Protein AF-A0AA88YN29-F1 (afdb_monomer_lite)

pLDDT: mean 73.91, std 17.92, range [29.88, 94.25]

Sequence (184 aa):
MYVFTDNNKFGQKLMEKFGWTKGKGLGANEDGKVDHVKVSVKTDQRGVGCSVSHADNWIAHQDDFNSILENLNQSNTDSQLGSTPGEVISLETKSKNSKGRMHYKKFAKGKDLSSRTTEDLNCIFGVRKTKSGDNTPQCISEENSDCESQRENEDSGGLKTIRSSDSVQEYFAKKMAALKKITD

Organism: Pinctada imbricata (NCBI:txid66713)

Secondary structure (DSSP, 8-state):
------TT-HHHHHHHHTT--TTPPSSTTS-S-SSPPPPPPP-S-SPTT--GGGTTHHHHHHHHHHHHHHHHHHHHHTT-----TT----HHHHHHH-TTS---HHHHHHT--TTS-HHHHHHHHT--S----SS---------------------SS-------S-HHHHHHHHHHHHHHHH-

Structure (mmCIF, N/CA/C/O backbone):
data_AF-A0AA88YN29-F1
#
_entry.id   AF-A0AA88YN29-F1
#
loop_
_atom_site.group_PDB
_atom_site.id
_atom_site.type_symbol
_atom_site.label_atom_id
_atom_site.label_alt_id
_atom_site.label_comp_id
_atom_site.label_asym_id
_atom_site.label_entity_id
_atom_site.label_seq_id
_atom_site.pdbx_PDB_ins_code
_ato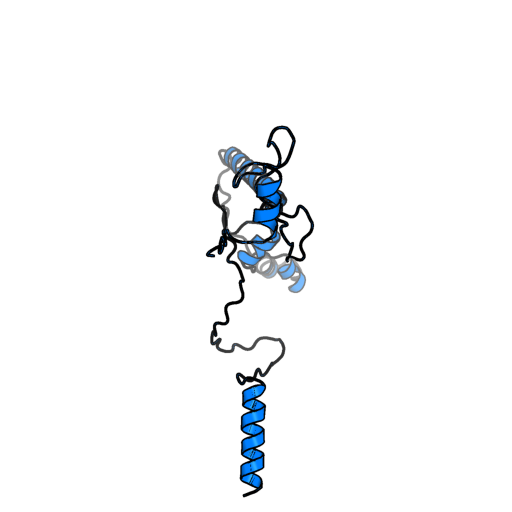m_site.Cartn_x
_atom_site.Cartn_y
_atom_site.Cartn_z
_atom_site.occupancy
_atom_site.B_iso_or_equiv
_atom_site.auth_seq_id
_atom_site.auth_comp_id
_atom_site.auth_asym_id
_atom_site.auth_atom_id
_atom_site.pdbx_PDB_model_num
ATOM 1 N N . MET A 1 1 ? -8.284 -13.524 22.613 1.00 42.22 1 MET A N 1
ATOM 2 C CA . MET A 1 1 ? -7.883 -12.826 23.854 1.00 42.22 1 MET A CA 1
ATOM 3 C C . MET A 1 1 ? -9.121 -12.705 24.733 1.00 42.22 1 MET A C 1
ATOM 5 O O . MET A 1 1 ? -10.041 -11.993 24.356 1.00 42.22 1 MET A O 1
ATOM 9 N N . TYR A 1 2 ? -9.210 -13.471 25.822 1.00 48.81 2 TYR A N 1
ATOM 10 C CA . TYR A 1 2 ? -10.336 -13.376 26.758 1.00 48.81 2 TYR A CA 1
ATOM 11 C C . TYR A 1 2 ? -10.173 -12.102 27.592 1.00 48.81 2 TYR A C 1
ATOM 13 O O . TYR A 1 2 ? -9.234 -11.989 28.376 1.00 48.81 2 TYR A O 1
ATOM 21 N N . VAL A 1 3 ? -11.059 -11.125 27.401 1.00 63.16 3 VAL A N 1
ATOM 22 C CA . VAL A 1 3 ? -11.106 -9.934 28.255 1.00 63.16 3 VAL A CA 1
ATOM 23 C C . VAL A 1 3 ? -11.826 -10.341 29.537 1.00 63.16 3 VAL A C 1
ATOM 25 O O . VAL A 1 3 ? -13.030 -10.577 29.526 1.00 63.16 3 VAL A O 1
ATOM 28 N N . PHE A 1 4 ? -11.088 -10.486 30.636 1.00 56.75 4 PHE A N 1
ATOM 29 C CA . PHE A 1 4 ? -11.659 -10.835 31.935 1.00 56.75 4 PHE A CA 1
ATOM 30 C C . PHE A 1 4 ? -12.515 -9.666 32.452 1.00 56.75 4 PHE A C 1
ATOM 32 O O . PHE A 1 4 ? -12.004 -8.669 32.974 1.00 56.75 4 PHE A O 1
ATOM 39 N N . THR A 1 5 ? -13.833 -9.759 32.264 1.00 69.44 5 THR A N 1
ATOM 40 C CA . THR A 1 5 ? -14.795 -8.765 32.749 1.00 69.44 5 THR A CA 1
ATOM 41 C C . THR A 1 5 ? -15.173 -9.073 34.194 1.00 69.44 5 THR A C 1
ATOM 43 O O . THR A 1 5 ? -16.226 -9.646 34.468 1.00 69.44 5 THR A O 1
ATOM 46 N N . ASP A 1 6 ? -14.302 -8.709 35.129 1.00 72.81 6 ASP A N 1
ATOM 47 C CA . ASP A 1 6 ? -14.674 -8.675 36.543 1.00 72.81 6 ASP A CA 1
ATOM 48 C C . ASP A 1 6 ? -15.664 -7.520 36.779 1.00 72.81 6 ASP A C 1
ATOM 50 O O . ASP A 1 6 ? -15.320 -6.353 36.579 1.00 72.81 6 ASP A O 1
ATOM 54 N N . ASN A 1 7 ? -16.899 -7.876 37.153 1.00 72.94 7 ASN A N 1
ATOM 55 C CA . ASN A 1 7 ? -18.016 -6.955 37.393 1.00 72.94 7 ASN A CA 1
ATOM 56 C C . ASN A 1 7 ? -17.998 -6.344 38.809 1.00 72.94 7 ASN A C 1
ATOM 58 O O . ASN A 1 7 ? -18.908 -5.607 39.173 1.00 72.94 7 ASN A O 1
ATOM 62 N N . ASN A 1 8 ? -17.004 -6.679 39.637 1.00 82.25 8 ASN A N 1
ATOM 63 C CA . ASN A 1 8 ? -16.947 -6.301 41.048 1.00 82.25 8 ASN A CA 1
ATOM 64 C C . ASN A 1 8 ? -15.825 -5.289 41.351 1.00 82.25 8 ASN A C 1
ATOM 66 O O . ASN A 1 8 ? -15.357 -5.174 42.487 1.00 82.25 8 ASN A O 1
ATOM 70 N N . LYS A 1 9 ? -15.375 -4.535 40.343 1.00 87.38 9 LYS A N 1
ATOM 71 C CA . LYS A 1 9 ? -14.295 -3.550 40.496 1.00 87.38 9 LYS A CA 1
ATOM 72 C C . LYS A 1 9 ? -14.785 -2.305 41.237 1.00 87.38 9 LYS A C 1
ATOM 74 O O . LYS A 1 9 ? -15.901 -1.834 41.029 1.00 87.38 9 LYS A O 1
ATOM 79 N N . PHE A 1 10 ? -13.916 -1.719 42.062 1.00 91.38 10 PHE A N 1
ATO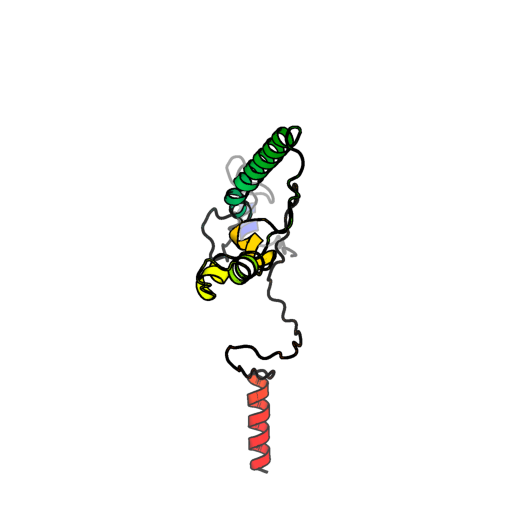M 80 C CA . PHE A 1 10 ? -14.223 -0.514 42.844 1.00 91.38 10 PHE A CA 1
ATOM 81 C C . PHE A 1 10 ? -14.750 0.645 41.981 1.00 91.38 10 PHE A C 1
ATOM 83 O O . PHE A 1 10 ? -15.772 1.241 42.313 1.00 91.38 10 PHE A O 1
ATOM 90 N N . GLY A 1 11 ? -14.092 0.922 40.848 1.00 90.94 11 GLY A N 1
ATOM 91 C CA . GLY A 1 11 ? -14.500 1.996 39.937 1.00 90.94 11 GLY A CA 1
ATOM 92 C C . GLY A 1 11 ? -15.896 1.782 39.350 1.00 90.94 11 GLY A C 1
ATOM 93 O O . GLY A 1 11 ? -16.682 2.721 39.299 1.00 90.94 11 GLY A O 1
ATOM 94 N N . GLN A 1 12 ? -16.241 0.538 39.007 1.00 89.69 12 GLN A N 1
ATOM 95 C CA . GLN A 1 12 ? -17.571 0.199 38.506 1.00 89.69 12 GLN A CA 1
ATOM 96 C C . GLN A 1 12 ? -18.648 0.472 39.565 1.00 89.69 12 GLN A C 1
ATOM 98 O O . GLN A 1 12 ? -19.612 1.176 39.279 1.00 89.69 12 GLN A O 1
ATOM 103 N N . LYS A 1 13 ? -18.445 0.014 40.810 1.00 92.06 13 LYS A N 1
ATOM 104 C CA . LYS A 1 13 ? -19.378 0.287 41.920 1.00 92.06 13 LYS A CA 1
ATOM 105 C C . LYS A 1 13 ? -19.555 1.775 42.193 1.00 92.06 13 LYS A C 1
ATOM 107 O O . LYS A 1 13 ? -20.643 2.210 42.558 1.00 92.06 13 LYS A O 1
ATOM 112 N N . LEU A 1 14 ? -18.477 2.550 42.086 1.00 93.06 14 LEU A N 1
ATOM 113 C CA . LEU A 1 14 ? -18.532 3.992 42.290 1.00 93.06 14 LEU A CA 1
ATOM 114 C C . LEU A 1 14 ? -19.381 4.662 41.206 1.00 93.06 14 LEU A C 1
ATOM 116 O O . LEU A 1 14 ? -20.243 5.466 41.534 1.00 93.06 14 LEU A O 1
ATOM 120 N N . MET A 1 15 ? -19.181 4.297 39.939 1.00 92.06 15 MET A N 1
ATOM 121 C CA . MET A 1 15 ? -19.971 4.829 38.826 1.00 92.06 15 MET A CA 1
ATOM 122 C C . MET A 1 15 ? -21.451 4.439 38.944 1.00 92.06 15 MET A C 1
ATOM 124 O O . MET A 1 15 ? -22.320 5.299 38.809 1.00 92.06 15 MET A O 1
ATOM 128 N N . GLU A 1 16 ? -21.739 3.180 39.287 1.00 92.31 16 GLU A N 1
ATOM 129 C CA . GLU A 1 16 ? -23.106 2.690 39.518 1.00 92.31 16 GLU A CA 1
ATOM 130 C C . GLU A 1 16 ? -23.820 3.449 40.646 1.00 92.31 16 GLU A C 1
ATOM 132 O O . GLU A 1 16 ? -24.989 3.807 40.508 1.00 92.31 16 GLU A O 1
ATOM 137 N N . LYS A 1 17 ? -23.111 3.795 41.731 1.00 94.25 17 LYS A N 1
ATOM 138 C CA . LYS A 1 17 ? -23.664 4.625 42.817 1.00 94.25 17 LYS A CA 1
ATOM 139 C C . LYS A 1 17 ? -24.106 6.018 42.368 1.00 94.25 17 LYS A C 1
ATOM 141 O O . LYS A 1 17 ? -24.996 6.586 42.993 1.00 94.25 17 LYS A O 1
ATOM 146 N N . PHE A 1 18 ? -23.496 6.564 41.321 1.00 91.81 18 PHE A N 1
ATOM 147 C CA . PHE A 1 18 ? -23.846 7.869 40.760 1.00 91.81 18 PHE A CA 1
ATOM 148 C C . PHE A 1 18 ? -24.798 7.770 39.557 1.00 91.81 18 PHE A C 1
ATOM 150 O O . PHE A 1 18 ? -24.985 8.750 38.843 1.00 91.81 18 PHE A O 1
ATOM 157 N N . GLY A 1 19 ? -25.426 6.608 39.346 1.00 91.44 19 GLY A N 1
ATOM 158 C CA . GLY A 1 19 ? -26.468 6.419 38.334 1.00 91.44 19 GLY A CA 1
ATOM 159 C C . GLY A 1 19 ? -25.961 5.975 36.963 1.00 91.44 19 GLY A C 1
ATOM 160 O O . GLY A 1 19 ? -26.761 5.842 36.042 1.00 91.44 19 GLY A O 1
ATOM 161 N N . TRP A 1 20 ? -24.662 5.707 36.805 1.00 92.88 20 TRP A N 1
ATOM 162 C CA . TRP A 1 20 ? -24.151 5.119 35.568 1.00 92.88 20 TRP A CA 1
ATOM 163 C C . TRP A 1 20 ? -24.509 3.631 35.487 1.00 92.88 20 TRP A C 1
ATOM 165 O O . TRP A 1 20 ? -24.378 2.896 36.463 1.00 92.88 20 TRP A O 1
ATOM 175 N N . THR A 1 21 ? -24.923 3.158 34.314 1.00 89.81 21 THR A N 1
ATOM 176 C CA . THR A 1 21 ? -25.282 1.751 34.099 1.00 89.81 21 THR A CA 1
ATOM 177 C C . THR A 1 21 ? -24.359 1.098 33.077 1.00 89.81 21 THR A C 1
ATOM 179 O O . THR A 1 21 ? -23.924 1.716 32.101 1.00 89.81 21 THR A O 1
ATOM 182 N N . LYS A 1 22 ? -24.036 -0.181 33.300 1.00 87.62 22 LYS A N 1
ATOM 183 C CA . LYS A 1 22 ? -23.131 -0.934 32.427 1.00 87.62 22 LYS A CA 1
ATOM 184 C C . LYS A 1 22 ? -23.668 -0.953 30.992 1.00 87.62 22 LYS A C 1
ATOM 186 O O . LYS A 1 22 ? -24.753 -1.465 30.737 1.00 87.62 22 LYS A O 1
ATOM 191 N N . GLY A 1 23 ? -22.863 -0.450 30.058 1.00 87.62 23 GLY A N 1
ATOM 192 C CA . GLY A 1 23 ? -23.192 -0.397 28.630 1.00 87.62 23 GLY A CA 1
ATOM 193 C C . GLY A 1 23 ? -23.751 0.946 28.154 1.00 87.62 23 GLY A C 1
ATOM 194 O O . GLY A 1 23 ? -23.909 1.119 26.949 1.00 87.62 23 GLY A O 1
ATOM 195 N N . LYS A 1 24 ? -24.005 1.902 29.057 1.00 91.12 24 LYS A N 1
ATOM 196 C CA . LYS A 1 24 ? -24.372 3.275 28.694 1.00 91.12 24 LYS A CA 1
ATOM 197 C C . LYS A 1 24 ? -23.155 4.189 28.615 1.00 91.12 24 LYS A C 1
ATOM 199 O O . LYS A 1 24 ? -22.185 4.032 29.362 1.00 91.12 24 LYS A O 1
ATOM 204 N N . GLY A 1 25 ? -23.220 5.146 27.694 1.00 91.69 25 GLY A N 1
ATOM 205 C CA . GLY A 1 25 ? -22.252 6.227 27.599 1.00 91.69 25 GLY A CA 1
ATOM 206 C C . GLY A 1 25 ? -22.315 7.140 28.820 1.00 91.69 25 GLY A C 1
ATOM 207 O O . GLY A 1 25 ? -23.322 7.203 29.522 1.00 91.69 25 GLY A O 1
ATOM 208 N N . LEU A 1 26 ? -21.227 7.854 29.094 1.00 90.94 26 LEU A N 1
ATOM 209 C CA . LEU A 1 26 ? -21.226 8.933 30.085 1.00 90.94 26 LEU A CA 1
ATOM 210 C C . LEU A 1 26 ? -21.826 10.210 29.484 1.00 90.94 26 LEU A C 1
ATOM 212 O O . LEU A 1 26 ? -21.703 10.433 28.286 1.00 90.94 26 LEU A O 1
ATOM 216 N N . GLY A 1 27 ? -22.415 11.069 30.314 1.00 91.00 27 GLY A N 1
ATOM 217 C CA . GLY A 1 27 ? -23.008 12.342 29.886 1.00 91.00 27 GLY A CA 1
ATOM 218 C C . GLY A 1 27 ? -24.473 12.465 30.295 1.00 91.00 27 GLY A C 1
ATOM 219 O O . GLY A 1 27 ? -25.094 11.485 30.696 1.00 91.00 27 GLY A O 1
ATOM 220 N N . ALA A 1 28 ? -25.029 13.676 30.203 1.00 91.38 28 ALA A N 1
ATOM 221 C CA . ALA A 1 28 ? -26.421 13.943 30.582 1.00 91.38 28 ALA A CA 1
ATOM 222 C C . ALA A 1 28 ? -27.432 13.166 29.719 1.00 91.38 28 ALA A C 1
ATOM 224 O O . ALA A 1 28 ? -28.493 12.794 30.208 1.00 91.38 28 ALA A O 1
ATOM 225 N N . ASN A 1 29 ? -27.071 12.897 28.459 1.00 92.81 29 ASN A N 1
ATOM 226 C CA . ASN A 1 29 ? -27.885 12.155 27.498 1.00 92.81 29 ASN A CA 1
ATOM 227 C C . ASN A 1 29 ? -27.354 10.730 27.245 1.00 92.81 29 ASN A C 1
ATOM 229 O O . ASN A 1 29 ? -27.760 10.101 26.272 1.00 92.81 29 ASN A O 1
ATOM 233 N N . GLU A 1 30 ? -26.433 10.232 28.081 1.00 91.19 30 GLU A N 1
ATOM 234 C CA . GLU A 1 30 ? -25.776 8.922 27.910 1.00 91.19 30 GLU A CA 1
ATOM 235 C C . GLU A 1 30 ? -25.062 8.736 26.549 1.00 91.19 30 GLU A C 1
ATOM 237 O O . GLU A 1 30 ? -24.904 7.617 26.059 1.00 91.19 30 GLU A O 1
ATOM 242 N N . ASP A 1 31 ? -24.624 9.833 25.930 1.00 92.62 31 ASP A N 1
ATOM 243 C CA . ASP A 1 31 ? -24.110 9.921 24.557 1.00 92.62 31 ASP A CA 1
ATOM 244 C C . ASP A 1 31 ? -22.583 9.771 24.438 1.00 92.62 31 ASP A C 1
ATOM 246 O O . ASP A 1 31 ? -22.020 9.758 23.340 1.00 92.62 31 ASP A O 1
ATOM 250 N N . GLY A 1 32 ? -21.885 9.621 25.562 1.00 92.94 32 GLY A N 1
ATOM 251 C CA . GLY A 1 32 ? -20.455 9.344 25.589 1.00 92.94 32 GLY A CA 1
ATOM 252 C C . GLY A 1 32 ? -20.092 7.994 24.965 1.00 92.94 32 GLY A C 1
ATOM 253 O O . GLY A 1 32 ? -20.864 7.036 24.961 1.00 92.94 32 GLY A O 1
ATOM 254 N N . LYS A 1 33 ? -18.857 7.879 24.466 1.00 91.88 33 LYS A N 1
ATOM 255 C CA . LYS A 1 33 ? -18.347 6.607 23.938 1.00 91.88 33 LYS A CA 1
ATOM 256 C C . LYS A 1 33 ? -18.289 5.545 25.040 1.00 91.88 33 LYS A C 1
ATOM 258 O O . LYS A 1 33 ? -17.729 5.786 26.106 1.00 91.88 33 LYS A O 1
ATOM 263 N N . VAL A 1 34 ? -18.843 4.370 24.746 1.00 91.19 34 VAL A N 1
ATOM 264 C CA . VAL A 1 34 ? -18.842 3.199 25.642 1.00 91.19 34 VAL A CA 1
ATOM 265 C C . VAL A 1 34 ? -17.467 2.524 25.669 1.00 91.19 34 VAL A C 1
ATOM 267 O O . VAL A 1 34 ? -17.028 2.035 26.709 1.00 91.19 34 VAL A O 1
ATOM 270 N N . ASP A 1 35 ? -16.766 2.547 24.536 1.00 89.62 35 ASP A N 1
ATOM 271 C CA . ASP A 1 35 ? -15.432 1.974 24.389 1.00 89.62 35 ASP A CA 1
ATOM 272 C C . ASP A 1 35 ? -14.326 3.022 24.557 1.00 89.62 35 ASP A C 1
ATOM 274 O O . ASP A 1 35 ? -14.466 4.195 24.198 1.00 89.62 35 ASP A O 1
ATOM 278 N N . HIS A 1 36 ? -13.177 2.572 25.058 1.00 87.69 36 HIS A N 1
ATOM 279 C CA . HIS A 1 36 ? -11.971 3.386 25.165 1.00 87.69 36 HIS A CA 1
ATOM 280 C C . HIS A 1 36 ? -11.366 3.685 23.786 1.00 87.69 36 HIS A C 1
ATOM 282 O O . HIS A 1 36 ? -11.448 2.885 22.850 1.00 87.69 36 HIS A O 1
ATOM 288 N N . VAL A 1 37 ? -10.687 4.828 23.673 1.00 91.62 37 VAL A N 1
ATOM 289 C CA . VAL A 1 37 ? -9.920 5.172 22.471 1.00 91.62 37 VAL A CA 1
ATOM 290 C C . VAL A 1 37 ? -8.728 4.224 22.348 1.00 91.62 37 VAL A C 1
ATOM 292 O O . VAL A 1 37 ? -7.927 4.099 23.273 1.00 91.62 37 VAL A O 1
ATOM 295 N N . LYS A 1 38 ? -8.602 3.563 21.194 1.00 91.56 38 LYS A N 1
ATOM 296 C CA . LYS A 1 38 ? -7.449 2.720 20.861 1.00 91.56 38 LYS A CA 1
ATOM 297 C C . LYS A 1 38 ? -6.448 3.529 20.049 1.00 91.56 38 LYS A C 1
ATOM 299 O O . LYS A 1 38 ? -6.819 4.159 19.062 1.00 91.56 38 LYS A O 1
ATOM 304 N N . VAL A 1 39 ? -5.185 3.487 20.457 1.00 90.69 39 VAL A N 1
ATOM 305 C CA . VAL A 1 39 ? -4.079 4.104 19.720 1.00 90.69 39 VAL A CA 1
ATOM 306 C C . VAL A 1 39 ? -3.359 3.012 18.941 1.00 90.69 39 VAL A C 1
ATOM 308 O O . VAL A 1 39 ? -2.976 1.992 19.511 1.00 90.69 39 VAL A O 1
ATOM 311 N N . SER A 1 40 ? -3.179 3.225 17.639 1.00 85.81 40 SER A N 1
ATOM 312 C CA . SER A 1 40 ? -2.320 2.374 16.819 1.00 85.81 40 SER A CA 1
ATOM 313 C C . SER A 1 40 ? -0.885 2.867 16.944 1.00 85.81 40 SER A C 1
ATOM 315 O O . SER A 1 40 ? -0.594 4.011 16.596 1.00 85.81 40 SER A O 1
ATOM 317 N N . VAL A 1 41 ? 0.012 2.016 17.435 1.00 88.00 41 VAL A N 1
ATOM 318 C CA . VAL A 1 41 ? 1.442 2.335 17.488 1.00 88.00 41 VAL A CA 1
ATOM 319 C C . VAL A 1 41 ? 2.055 2.051 16.125 1.00 88.00 41 VAL A C 1
ATOM 321 O O . VAL A 1 41 ? 1.815 1.004 15.529 1.00 88.00 41 VAL A O 1
ATOM 324 N N . LYS A 1 42 ? 2.840 3.006 15.631 1.00 88.25 42 LYS A N 1
ATOM 325 C CA . LYS A 1 42 ? 3.616 2.851 14.410 1.00 88.25 42 LYS A CA 1
ATOM 326 C C . LYS A 1 42 ? 4.941 2.166 14.739 1.00 88.25 42 LYS A C 1
ATOM 328 O O . LYS A 1 42 ? 5.732 2.716 15.499 1.00 88.25 42 LYS A O 1
ATOM 333 N N . THR A 1 43 ? 5.169 0.980 14.185 1.00 88.81 43 THR A N 1
ATOM 334 C CA . THR A 1 43 ? 6.399 0.195 14.415 1.00 88.81 43 THR A CA 1
ATOM 335 C C . THR A 1 43 ? 7.348 0.232 13.214 1.00 88.81 43 THR A C 1
ATOM 337 O O . THR A 1 43 ? 8.492 -0.197 13.311 1.00 88.81 43 THR A O 1
ATOM 340 N N . ASP A 1 44 ? 6.906 0.762 12.076 1.00 87.44 44 ASP A N 1
ATOM 341 C CA . ASP A 1 44 ? 7.695 0.848 10.854 1.00 87.44 44 ASP A CA 1
ATOM 342 C C . ASP A 1 44 ? 8.446 2.184 10.725 1.00 87.44 44 ASP A C 1
ATOM 344 O O . ASP A 1 44 ? 8.062 3.218 11.271 1.00 87.44 44 ASP A O 1
ATOM 348 N N . GLN A 1 45 ? 9.526 2.172 9.941 1.00 87.69 45 GLN A N 1
ATOM 349 C CA . GLN A 1 45 ? 10.345 3.358 9.652 1.00 87.69 45 GLN A CA 1
ATOM 350 C C . GLN A 1 45 ? 9.795 4.218 8.500 1.00 87.69 45 GLN A C 1
ATOM 352 O O . GLN A 1 45 ? 10.442 5.173 8.073 1.00 87.69 45 GLN A O 1
ATOM 357 N N . ARG A 1 46 ? 8.627 3.881 7.939 1.00 82.75 46 ARG A N 1
ATOM 358 C CA . ARG A 1 46 ? 8.093 4.582 6.761 1.00 82.75 46 ARG A CA 1
ATOM 359 C C . ARG A 1 46 ? 7.599 5.981 7.133 1.00 82.75 46 ARG A C 1
ATOM 361 O O . ARG A 1 46 ? 7.387 6.299 8.301 1.00 82.75 46 ARG A O 1
ATOM 368 N N . GLY A 1 47 ? 7.362 6.831 6.137 1.00 82.81 47 GLY A N 1
ATOM 369 C CA . GLY A 1 47 ? 6.694 8.123 6.334 1.00 82.81 47 GLY A CA 1
ATOM 370 C C . GLY A 1 47 ? 5.228 7.963 6.758 1.00 82.81 47 GLY A C 1
ATOM 371 O O . GLY A 1 47 ? 4.624 6.905 6.573 1.00 82.81 47 GLY A O 1
ATOM 372 N N . VAL A 1 48 ? 4.638 8.988 7.374 1.00 82.50 48 VAL A N 1
ATOM 373 C CA . VAL A 1 48 ? 3.175 9.044 7.562 1.00 82.50 48 VAL A CA 1
ATOM 374 C C . VAL A 1 48 ? 2.533 9.236 6.183 1.00 82.50 48 VAL A C 1
ATOM 376 O O . VAL A 1 48 ? 3.005 10.058 5.407 1.00 82.50 48 VAL A O 1
ATOM 379 N N . GLY A 1 49 ? 1.505 8.450 5.855 1.00 76.75 49 GLY A N 1
ATOM 380 C CA . GLY A 1 49 ? 0.842 8.494 4.542 1.00 76.75 49 GLY A CA 1
ATOM 381 C C . GLY A 1 49 ? 1.491 7.639 3.445 1.00 76.75 49 GLY A C 1
ATOM 382 O O . GLY A 1 49 ? 0.934 7.536 2.358 1.00 76.75 49 GLY A O 1
ATOM 383 N N . CYS A 1 50 ? 2.621 6.975 3.715 1.00 73.19 50 CYS A N 1
ATOM 384 C CA . CYS A 1 50 ? 3.223 6.027 2.777 1.00 73.19 50 CYS A CA 1
ATOM 385 C C . CYS A 1 50 ? 2.490 4.676 2.852 1.00 73.19 50 CYS A C 1
ATOM 387 O O . CYS A 1 50 ? 2.795 3.840 3.704 1.00 73.19 50 CYS A O 1
ATOM 389 N N . SER A 1 51 ? 1.492 4.479 1.987 1.00 71.94 51 SER A N 1
ATOM 390 C CA . SER A 1 51 ? 0.851 3.177 1.790 1.00 71.94 51 SER A CA 1
ATOM 391 C C . SER A 1 51 ? 1.583 2.390 0.699 1.00 71.94 51 SER A C 1
ATOM 393 O O . SER A 1 51 ? 2.056 2.962 -0.283 1.00 71.94 51 SER A O 1
ATOM 395 N N . VAL A 1 52 ? 1.661 1.061 0.852 1.00 64.62 52 VAL A N 1
ATOM 396 C CA . VAL A 1 52 ? 2.293 0.155 -0.135 1.00 64.62 52 VAL A CA 1
ATOM 397 C C . VAL A 1 52 ? 1.697 0.350 -1.536 1.00 64.62 52 VAL A C 1
ATOM 399 O O . VAL A 1 52 ? 2.408 0.275 -2.528 1.00 64.62 52 VAL A O 1
ATOM 402 N N . SER A 1 53 ? 0.412 0.700 -1.604 1.00 64.38 53 SER A N 1
ATOM 403 C CA . SER A 1 53 ? -0.328 0.926 -2.847 1.00 64.38 53 SER A CA 1
ATOM 404 C C . SER A 1 53 ? 0.153 2.134 -3.661 1.00 64.38 53 SER A C 1
ATOM 406 O O . SER A 1 53 ? -0.115 2.186 -4.856 1.00 64.38 53 SER A O 1
ATOM 408 N N . HIS A 1 54 ? 0.855 3.105 -3.064 1.00 61.41 54 HIS A N 1
ATOM 409 C CA . HIS A 1 54 ? 1.253 4.316 -3.790 1.00 61.41 54 HIS A CA 1
ATOM 410 C C . HIS A 1 54 ? 2.582 4.182 -4.553 1.00 61.41 54 HIS A C 1
ATOM 412 O O . HIS A 1 54 ? 2.888 5.033 -5.385 1.00 61.41 54 HIS A O 1
ATOM 418 N N . ALA A 1 55 ? 3.365 3.126 -4.303 1.00 62.41 55 ALA A N 1
ATOM 419 C CA . ALA A 1 55 ? 4.645 2.916 -4.982 1.00 62.41 55 ALA A CA 1
ATOM 420 C C . ALA A 1 55 ? 4.475 2.624 -6.486 1.00 62.41 55 ALA A C 1
ATOM 422 O O . ALA A 1 55 ? 5.298 3.056 -7.291 1.00 62.41 55 ALA A O 1
ATOM 423 N N . ASP A 1 56 ? 3.379 1.965 -6.873 1.00 64.81 56 ASP A N 1
ATOM 424 C CA . ASP A 1 56 ? 3.146 1.523 -8.254 1.00 64.81 56 ASP A CA 1
ATOM 425 C C . ASP A 1 56 ? 2.512 2.592 -9.155 1.00 64.81 56 ASP A C 1
ATOM 427 O O . ASP A 1 56 ? 2.510 2.442 -10.380 1.00 64.81 56 ASP A O 1
ATOM 431 N N . ASN A 1 57 ? 2.032 3.703 -8.584 1.00 68.94 57 ASN A N 1
ATOM 432 C CA . ASN A 1 57 ? 1.395 4.775 -9.357 1.00 68.94 57 ASN A CA 1
ATOM 433 C C . ASN A 1 57 ? 2.351 5.421 -10.370 1.00 68.94 57 ASN A C 1
ATOM 435 O O . ASN A 1 57 ? 1.906 5.873 -11.420 1.00 68.94 57 ASN A O 1
ATOM 439 N N . TRP A 1 58 ? 3.663 5.425 -10.106 1.00 70.25 58 TRP A N 1
ATOM 440 C CA . TRP A 1 58 ? 4.639 5.956 -11.064 1.00 70.25 58 TRP A CA 1
ATOM 441 C C . TRP A 1 58 ? 4.822 5.043 -12.293 1.00 70.25 58 TRP A C 1
ATOM 443 O O . TRP A 1 58 ? 5.121 5.537 -13.376 1.00 70.25 58 TRP A O 1
ATOM 453 N N . ILE A 1 59 ? 4.593 3.730 -12.145 1.00 68.50 59 ILE A N 1
ATOM 454 C CA . ILE A 1 59 ? 4.727 2.733 -13.223 1.00 68.50 59 ILE A CA 1
ATOM 455 C C . ILE A 1 59 ? 3.424 2.606 -14.024 1.00 68.50 59 ILE A C 1
ATOM 457 O O . ILE A 1 59 ? 3.464 2.307 -15.212 1.00 68.50 59 ILE A O 1
ATOM 461 N N . ALA A 1 60 ? 2.265 2.860 -13.408 1.00 69.44 60 ALA A N 1
ATOM 462 C CA . ALA A 1 60 ? 0.958 2.732 -14.060 1.00 69.44 60 ALA A CA 1
ATOM 463 C C . ALA A 1 60 ? 0.853 3.531 -15.375 1.00 69.44 60 ALA A C 1
ATOM 465 O O . ALA A 1 60 ? 0.422 2.994 -16.391 1.00 69.44 60 ALA A O 1
ATOM 466 N N . HIS A 1 61 ? 1.347 4.771 -15.394 1.00 78.12 61 HIS A N 1
ATOM 467 C CA . HIS A 1 61 ? 1.328 5.612 -16.597 1.00 78.12 61 HIS A CA 1
ATOM 468 C C . HIS A 1 61 ? 2.187 5.065 -17.749 1.00 78.12 61 HIS A C 1
ATOM 470 O O . HIS A 1 61 ? 1.906 5.347 -18.915 1.00 78.12 61 HIS A O 1
ATOM 476 N N . GLN A 1 62 ? 3.224 4.282 -17.438 1.00 81.44 62 GLN A N 1
ATOM 477 C CA . GLN A 1 62 ? 4.090 3.676 -18.446 1.00 81.44 62 GLN A CA 1
ATOM 478 C C . GLN A 1 62 ? 3.359 2.560 -19.203 1.00 81.44 62 GLN A C 1
ATOM 480 O O . GLN A 1 62 ? 3.520 2.437 -20.416 1.00 81.44 62 GLN A O 1
ATOM 485 N N . ASP A 1 63 ? 2.533 1.772 -18.512 1.00 80.06 63 ASP A N 1
ATOM 486 C CA . ASP A 1 63 ? 1.766 0.687 -19.131 1.00 80.06 63 ASP A CA 1
ATOM 487 C C . ASP A 1 63 ? 0.682 1.215 -20.076 1.00 80.06 63 ASP A C 1
ATOM 489 O O . ASP A 1 63 ? 0.528 0.693 -21.183 1.00 80.06 63 ASP A O 1
ATOM 493 N N . ASP A 1 64 ? -0.018 2.283 -19.682 1.00 83.88 64 ASP A N 1
ATOM 494 C CA . ASP A 1 64 ? -1.021 2.943 -20.527 1.00 83.88 64 ASP A CA 1
ATOM 495 C C . ASP A 1 64 ? -0.383 3.499 -21.806 1.00 83.88 64 ASP A C 1
ATOM 497 O O . ASP A 1 64 ? -0.900 3.321 -22.911 1.00 83.88 64 ASP A O 1
ATOM 501 N N . PHE A 1 65 ? 0.789 4.127 -21.672 1.00 87.12 65 PHE A N 1
ATOM 502 C CA . PHE A 1 65 ? 1.551 4.629 -22.810 1.00 87.12 65 PHE A CA 1
ATOM 503 C C . PHE A 1 65 ? 2.020 3.497 -23.736 1.00 87.12 65 PHE A C 1
ATOM 505 O O . PHE A 1 65 ? 1.870 3.602 -24.954 1.00 87.12 65 PHE A O 1
ATOM 512 N N . ASN A 1 66 ? 2.523 2.392 -23.177 1.00 85.94 66 ASN A N 1
ATOM 513 C CA . ASN A 1 66 ? 2.920 1.216 -23.952 1.00 85.94 66 ASN A CA 1
ATOM 514 C C . ASN A 1 66 ? 1.731 0.615 -24.722 1.00 85.94 66 ASN A C 1
ATOM 516 O O . ASN A 1 66 ? 1.877 0.294 -25.897 1.00 85.94 66 ASN A O 1
ATOM 520 N N . SER A 1 67 ? 0.548 0.535 -24.106 1.00 87.44 67 SER A N 1
ATOM 521 C CA . SER A 1 67 ? -0.688 0.083 -24.764 1.00 87.44 67 SER A CA 1
ATOM 522 C C . SER A 1 67 ? -1.072 0.976 -25.953 1.00 87.44 67 SER A C 1
ATOM 524 O O . SER A 1 67 ? -1.402 0.488 -27.036 1.00 87.44 67 SER A O 1
ATOM 526 N N . ILE A 1 68 ? -0.958 2.300 -25.799 1.00 91.12 68 ILE A N 1
ATOM 527 C CA . ILE A 1 68 ? -1.181 3.249 -26.900 1.00 91.12 68 ILE A CA 1
ATOM 528 C C . ILE A 1 68 ? -0.169 3.018 -28.029 1.00 91.12 68 ILE A C 1
ATOM 530 O O . ILE A 1 68 ? -0.562 2.965 -29.194 1.00 91.12 68 ILE A O 1
ATOM 534 N N . LEU A 1 69 ? 1.118 2.853 -27.708 1.00 88.38 69 LEU A N 1
ATOM 535 C CA . LEU A 1 69 ? 2.156 2.582 -28.705 1.00 88.38 69 LEU A CA 1
ATOM 536 C C . LEU A 1 69 ? 1.938 1.251 -29.433 1.00 88.38 69 LEU A C 1
ATOM 538 O O . LEU A 1 69 ? 2.136 1.189 -30.643 1.00 88.38 69 LEU A O 1
ATOM 542 N N . GLU A 1 70 ? 1.518 0.199 -28.731 1.00 87.31 70 GLU A N 1
ATOM 543 C CA . GLU A 1 70 ? 1.174 -1.090 -29.338 1.00 87.31 70 GLU A CA 1
ATOM 544 C C . GLU A 1 70 ? 0.024 -0.936 -30.340 1.00 87.31 70 GLU A C 1
ATOM 546 O O . GLU A 1 70 ? 0.152 -1.377 -31.483 1.00 87.31 70 GLU A O 1
ATOM 551 N N . ASN A 1 71 ? -1.050 -0.239 -29.961 1.00 89.69 71 ASN A N 1
ATOM 552 C CA . ASN A 1 71 ? -2.189 0.023 -30.846 1.00 89.69 71 ASN A CA 1
ATOM 553 C C . ASN A 1 71 ? -1.804 0.884 -32.063 1.00 89.69 71 ASN A C 1
ATOM 555 O O . ASN A 1 71 ? -2.270 0.639 -33.176 1.00 89.69 71 ASN A O 1
ATOM 559 N N . LEU A 1 72 ? -0.930 1.879 -31.878 1.00 88.88 72 LEU A N 1
ATOM 560 C CA . LEU A 1 72 ? -0.408 2.699 -32.975 1.00 88.88 72 LEU A CA 1
ATOM 561 C C . LEU A 1 72 ? 0.514 1.902 -33.902 1.00 88.88 72 LEU A C 1
ATOM 563 O O . LEU A 1 72 ? 0.475 2.084 -35.115 1.00 88.88 72 LEU A O 1
ATOM 567 N N . ASN A 1 73 ? 1.345 1.011 -33.368 1.00 86.50 73 ASN A N 1
ATOM 568 C CA . ASN A 1 73 ? 2.198 0.166 -34.197 1.00 86.50 73 ASN A CA 1
ATOM 569 C C . ASN A 1 73 ? 1.358 -0.807 -35.033 1.00 86.50 73 ASN A C 1
ATOM 571 O O . ASN A 1 73 ? 1.632 -0.960 -36.219 1.00 86.50 73 ASN A O 1
ATOM 575 N N . GLN A 1 74 ? 0.297 -1.384 -34.457 1.00 82.50 74 GLN A N 1
ATOM 576 C CA . GLN A 1 74 ? -0.638 -2.258 -35.176 1.00 82.50 74 GLN A CA 1
ATOM 577 C C . GLN A 1 74 ? -1.316 -1.544 -36.357 1.00 82.50 74 GLN A C 1
ATOM 579 O O . GLN A 1 74 ? -1.409 -2.114 -37.442 1.00 82.50 74 GLN A O 1
ATOM 584 N N . SER A 1 75 ? -1.723 -0.280 -36.192 1.00 74.88 75 SER A N 1
ATOM 585 C CA . SER A 1 75 ? -2.356 0.485 -37.278 1.00 74.88 75 SER A CA 1
ATOM 586 C C . SER A 1 75 ? -1.391 0.894 -38.399 1.00 74.88 75 SER A C 1
ATOM 588 O O . SER A 1 75 ? -1.825 1.133 -39.524 1.00 74.88 75 SER A O 1
ATOM 590 N N . ASN A 1 76 ? -0.082 0.941 -38.127 1.00 72.88 76 ASN A N 1
ATOM 591 C CA . ASN A 1 76 ? 0.945 1.235 -39.131 1.00 72.88 76 ASN A CA 1
ATOM 592 C C . ASN A 1 76 ? 1.451 -0.020 -39.872 1.00 72.88 76 ASN A C 1
ATOM 594 O O . ASN A 1 76 ? 1.980 0.096 -40.980 1.00 72.88 76 ASN A O 1
ATOM 598 N N . THR A 1 77 ? 1.296 -1.221 -39.304 1.00 61.12 77 THR A N 1
ATOM 599 C CA . THR A 1 77 ? 1.823 -2.466 -39.896 1.00 61.12 77 THR A CA 1
ATOM 600 C C . THR A 1 77 ? 1.001 -3.026 -41.057 1.00 61.12 77 THR A C 1
ATOM 602 O O . THR A 1 77 ? 1.554 -3.773 -41.862 1.00 61.12 77 THR A O 1
ATOM 605 N N . ASP A 1 78 ? -0.257 -2.610 -41.234 1.00 57.16 78 ASP A N 1
ATOM 606 C CA . ASP A 1 78 ? -1.086 -3.036 -42.377 1.00 57.16 78 ASP A CA 1
ATOM 607 C C . ASP A 1 78 ? -0.592 -2.486 -43.734 1.00 57.16 78 ASP A C 1
ATOM 609 O O . ASP A 1 78 ? -1.068 -2.902 -44.789 1.00 57.16 78 ASP A O 1
ATOM 613 N N . SER A 1 79 ? 0.390 -1.573 -43.739 1.00 57.25 79 SER A N 1
ATOM 614 C CA . SER A 1 79 ? 0.932 -0.953 -44.960 1.00 57.25 79 SER A CA 1
ATOM 615 C C . SER A 1 79 ? 2.406 -1.266 -45.261 1.00 57.25 79 SER A C 1
ATOM 617 O O . SER A 1 79 ? 2.911 -0.794 -46.280 1.00 57.25 79 SER A O 1
ATOM 619 N N . GLN A 1 80 ? 3.121 -2.061 -44.448 1.00 49.06 80 GLN A N 1
ATOM 620 C CA . GLN A 1 80 ? 4.538 -2.348 -44.720 1.00 49.06 80 GLN A CA 1
ATOM 621 C C . GLN A 1 80 ? 4.943 -3.808 -44.464 1.00 49.06 80 GLN A C 1
ATOM 623 O O . GLN A 1 80 ? 5.164 -4.262 -43.346 1.00 49.06 80 GLN A O 1
ATOM 628 N N . LEU A 1 81 ? 5.095 -4.524 -45.577 1.00 46.94 81 LEU A N 1
ATOM 629 C CA . LEU A 1 81 ? 5.723 -5.831 -45.722 1.00 46.94 81 LEU A CA 1
ATOM 630 C C . LEU A 1 81 ? 7.117 -5.876 -45.050 1.00 46.94 81 LEU A C 1
ATOM 632 O O . LEU A 1 81 ? 8.039 -5.191 -45.486 1.00 46.94 81 LEU A O 1
ATOM 636 N N . GLY A 1 82 ? 7.292 -6.760 -44.060 1.00 47.00 82 GLY A N 1
ATOM 637 C CA . GLY A 1 82 ? 8.558 -7.481 -43.873 1.00 47.00 82 GLY A CA 1
ATOM 638 C C . GLY A 1 82 ? 9.623 -6.917 -42.923 1.00 47.00 82 GLY A C 1
ATOM 639 O O . GLY A 1 82 ? 10.806 -7.082 -43.215 1.00 47.00 82 GLY A O 1
ATOM 640 N N . SER A 1 83 ? 9.273 -6.345 -41.769 1.00 46.69 83 SER A N 1
ATOM 641 C CA . SER A 1 83 ? 10.225 -6.266 -40.647 1.00 46.69 83 SER A CA 1
ATOM 642 C C . SER A 1 83 ? 9.826 -7.258 -39.553 1.00 46.69 83 SER A C 1
ATOM 644 O O . SER A 1 83 ? 8.924 -7.032 -38.757 1.00 46.69 83 SER A O 1
ATOM 646 N N . THR A 1 84 ? 10.481 -8.419 -39.531 1.00 48.62 84 THR A N 1
ATOM 647 C CA . THR A 1 84 ? 10.356 -9.379 -38.429 1.00 48.62 84 THR A CA 1
ATOM 648 C C . THR A 1 84 ? 10.878 -8.729 -37.141 1.00 48.62 84 THR A C 1
ATOM 650 O O . THR A 1 84 ? 12.072 -8.407 -37.077 1.00 48.62 84 THR A O 1
ATOM 653 N N . PRO A 1 85 ? 10.046 -8.533 -36.106 1.00 53.12 85 PRO A N 1
ATOM 654 C CA . PRO A 1 85 ? 10.513 -8.034 -34.824 1.00 53.12 85 PRO A CA 1
ATOM 655 C C . PRO A 1 85 ? 11.213 -9.193 -34.113 1.00 53.12 85 PRO A C 1
ATOM 657 O O . PRO A 1 85 ? 10.554 -10.091 -33.600 1.00 53.12 85 PRO A O 1
ATOM 660 N N . GLY A 1 86 ? 12.546 -9.240 -34.110 1.00 56.72 86 GLY A N 1
ATOM 661 C CA . GLY A 1 86 ? 13.200 -10.268 -33.296 1.00 56.72 86 GLY A CA 1
ATOM 662 C C . GLY A 1 86 ? 14.692 -10.477 -33.452 1.00 56.72 86 GLY A C 1
ATOM 663 O O . GLY A 1 86 ? 15.310 -10.953 -32.505 1.00 56.72 86 GLY A O 1
ATOM 664 N N . GLU A 1 87 ? 15.319 -10.110 -34.570 1.00 58.94 87 GLU A N 1
ATOM 665 C CA . GLU A 1 87 ? 16.766 -10.307 -34.670 1.00 58.94 87 GLU A CA 1
ATOM 666 C C . GLU A 1 87 ? 17.508 -9.057 -34.194 1.00 58.94 87 GLU A C 1
ATOM 668 O O . GLU A 1 87 ? 17.888 -8.170 -34.964 1.00 58.94 87 GLU A O 1
ATOM 673 N N . VAL A 1 88 ? 17.709 -8.969 -32.876 1.00 64.00 88 VAL A N 1
ATOM 674 C CA . VAL A 1 88 ? 18.632 -8.005 -32.267 1.00 64.00 88 VAL A CA 1
ATOM 675 C C . VAL A 1 88 ? 20.049 -8.443 -32.630 1.00 64.00 88 VAL A C 1
ATOM 677 O O . VAL A 1 88 ? 20.750 -9.086 -31.854 1.00 64.00 88 VAL A O 1
ATOM 680 N N . ILE A 1 89 ? 20.468 -8.165 -33.865 1.00 68.19 89 ILE A N 1
ATOM 681 C CA . ILE A 1 89 ? 21.792 -8.569 -34.330 1.00 68.19 89 ILE A CA 1
ATOM 682 C C . ILE A 1 89 ? 22.825 -7.828 -33.477 1.00 68.19 89 ILE A C 1
ATOM 684 O O . ILE A 1 89 ? 22.923 -6.597 -33.560 1.00 68.19 89 ILE A O 1
ATOM 688 N N . SER A 1 90 ? 23.604 -8.589 -32.703 1.00 79.81 90 SER A N 1
ATOM 689 C CA . SER A 1 90 ? 24.656 -8.066 -31.834 1.00 79.81 90 SER A CA 1
ATOM 690 C C . SER A 1 90 ? 25.534 -7.057 -32.579 1.00 79.81 90 SER A C 1
ATOM 692 O O . SER A 1 90 ? 26.111 -7.334 -33.641 1.00 79.81 90 SER A O 1
ATOM 694 N N . LEU A 1 91 ? 25.644 -5.861 -31.999 1.00 81.25 91 LEU A N 1
ATOM 695 C CA . LEU A 1 91 ? 26.509 -4.788 -32.485 1.00 81.25 91 LEU A CA 1
ATOM 696 C C . LEU A 1 91 ? 27.975 -5.238 -32.518 1.00 81.25 91 LEU A C 1
ATOM 698 O O . LEU A 1 91 ? 28.745 -4.798 -33.381 1.00 81.25 91 LEU A O 1
ATOM 702 N N . GLU A 1 92 ? 28.365 -6.137 -31.611 1.00 82.06 92 GLU A N 1
ATOM 703 C CA . GLU A 1 92 ? 29.686 -6.757 -31.605 1.00 82.06 92 GLU A CA 1
ATOM 704 C C . GLU A 1 92 ? 29.913 -7.605 -32.866 1.00 82.06 92 GLU A C 1
ATOM 706 O O . GLU A 1 92 ? 30.920 -7.413 -33.550 1.00 82.06 92 GLU A O 1
ATOM 711 N N . THR A 1 93 ? 28.964 -8.470 -33.232 1.00 83.62 93 THR A N 1
ATOM 712 C CA . THR A 1 93 ? 29.048 -9.317 -34.435 1.00 83.62 93 THR A CA 1
ATOM 713 C C . THR A 1 93 ? 29.052 -8.485 -35.718 1.00 83.62 93 THR A C 1
ATOM 715 O O . THR A 1 93 ? 29.907 -8.673 -36.585 1.00 83.62 93 THR A O 1
ATOM 718 N N . LYS A 1 94 ? 28.163 -7.488 -35.815 1.00 83.62 94 LYS A N 1
ATOM 719 C CA . LYS A 1 94 ? 28.101 -6.558 -36.959 1.00 83.62 94 LYS A CA 1
ATOM 720 C C . LYS A 1 94 ? 29.414 -5.812 -37.178 1.00 83.62 94 LYS A C 1
ATOM 722 O O . LYS A 1 94 ? 29.899 -5.720 -38.302 1.00 83.62 94 LYS A O 1
ATOM 727 N N . SER A 1 95 ? 29.997 -5.278 -36.106 1.00 83.62 95 SER A N 1
ATOM 728 C CA . SER A 1 95 ? 31.230 -4.491 -36.210 1.00 83.62 95 SER A CA 1
ATOM 729 C C . SER A 1 95 ? 32.471 -5.338 -36.497 1.00 83.62 95 SER A C 1
ATOM 731 O O . SER A 1 95 ? 33.363 -4.856 -37.187 1.00 83.62 95 SER A O 1
ATOM 733 N N . LYS A 1 96 ? 32.516 -6.595 -36.039 1.00 84.25 96 LYS A N 1
ATOM 734 C CA . LYS A 1 96 ? 33.577 -7.553 -36.398 1.00 84.25 96 LYS A CA 1
ATOM 735 C C . LYS A 1 96 ? 33.535 -7.971 -37.869 1.00 84.25 96 LYS A C 1
ATOM 737 O O . LYS A 1 96 ? 34.584 -8.142 -38.477 1.00 84.25 96 LYS A O 1
ATOM 742 N N . ASN A 1 97 ? 32.338 -8.095 -38.442 1.00 84.00 97 ASN A N 1
ATOM 743 C CA . ASN A 1 97 ? 32.163 -8.485 -39.843 1.00 84.00 97 ASN A CA 1
ATOM 744 C C . ASN A 1 97 ? 32.382 -7.316 -40.824 1.00 84.00 97 ASN A C 1
ATOM 746 O O . ASN A 1 97 ? 32.565 -7.535 -42.022 1.00 84.00 97 ASN A O 1
ATOM 750 N N . SER A 1 98 ? 32.382 -6.068 -40.343 1.00 82.88 98 SER A N 1
ATOM 751 C CA . SER A 1 98 ? 32.599 -4.894 -41.191 1.00 82.88 98 SER A CA 1
ATOM 752 C C . SER A 1 98 ? 34.087 -4.645 -41.464 1.00 82.88 98 SER A C 1
ATOM 754 O O . SER A 1 98 ? 34.871 -4.467 -40.538 1.00 82.88 98 SER A O 1
ATOM 756 N N . LYS A 1 99 ? 34.474 -4.564 -42.744 1.00 79.38 99 LYS A N 1
ATOM 757 C CA . LYS A 1 99 ? 35.867 -4.315 -43.173 1.00 79.38 99 LYS A CA 1
ATOM 758 C C . LYS A 1 99 ? 36.286 -2.834 -43.147 1.00 79.38 99 LYS A C 1
ATOM 760 O O . LYS A 1 99 ? 37.461 -2.539 -43.310 1.00 79.38 99 LYS A O 1
ATOM 765 N N . GLY A 1 100 ? 35.340 -1.910 -42.953 1.00 79.81 100 GLY A N 1
ATOM 766 C CA . GLY A 1 100 ? 35.570 -0.458 -43.015 1.00 79.81 100 GLY A CA 1
ATOM 767 C C . GLY A 1 100 ? 35.566 0.270 -41.667 1.00 79.81 100 GLY A C 1
ATOM 768 O O . GLY A 1 100 ? 35.582 1.497 -41.654 1.00 79.81 100 GLY A O 1
ATOM 769 N N . ARG A 1 101 ? 35.488 -0.439 -40.531 1.00 79.25 101 ARG A N 1
ATOM 770 C CA . ARG A 1 101 ? 35.329 0.192 -39.211 1.00 79.25 101 ARG A CA 1
ATOM 771 C C . ARG A 1 101 ? 36.247 -0.424 -38.163 1.00 79.25 101 ARG A C 1
ATOM 773 O O . ARG A 1 101 ? 36.308 -1.639 -38.022 1.00 79.25 101 ARG A O 1
ATOM 780 N N . MET A 1 102 ? 36.898 0.426 -37.370 1.00 84.06 102 MET A N 1
ATOM 781 C CA . MET A 1 102 ? 37.685 -0.018 -36.217 1.00 84.06 102 MET A CA 1
ATOM 782 C C . MET A 1 102 ? 36.762 -0.605 -35.141 1.00 84.06 102 MET A C 1
ATOM 784 O O . MET A 1 102 ? 35.844 0.062 -34.651 1.00 84.06 102 MET A O 1
ATOM 788 N N . HIS A 1 103 ? 36.996 -1.867 -34.771 1.00 85.12 103 HIS A N 1
ATOM 789 C CA . HIS A 1 103 ? 36.197 -2.566 -33.768 1.00 85.12 103 HIS A CA 1
ATOM 790 C C . HIS A 1 103 ? 36.693 -2.267 -32.347 1.00 85.12 103 HIS A C 1
ATOM 792 O O . HIS A 1 103 ? 37.609 -2.904 -31.826 1.00 85.12 103 HIS A O 1
ATOM 798 N N . TYR A 1 104 ? 36.037 -1.321 -31.678 1.00 88.56 104 TYR A N 1
ATOM 799 C CA . TYR A 1 104 ? 36.278 -1.042 -30.264 1.00 88.56 104 TYR A CA 1
ATOM 800 C C . TYR A 1 104 ? 35.400 -1.924 -29.370 1.00 88.56 104 TYR A C 1
ATOM 802 O O . TYR A 1 104 ? 34.267 -1.566 -29.045 1.00 88.56 104 TYR A O 1
ATOM 810 N N . LYS A 1 105 ? 35.944 -3.062 -28.923 1.00 85.75 105 LYS A N 1
ATOM 811 C CA . LYS A 1 105 ? 35.223 -4.088 -28.143 1.00 85.75 105 LYS A CA 1
ATOM 812 C C . LYS A 1 105 ? 34.473 -3.536 -26.923 1.00 85.75 105 LYS A C 1
ATOM 814 O O . LYS A 1 105 ? 33.308 -3.865 -26.732 1.00 85.75 105 LYS A O 1
ATOM 819 N N . LYS A 1 106 ? 35.108 -2.678 -26.110 1.00 86.94 106 LYS A N 1
ATOM 820 C CA . LYS A 1 106 ? 34.478 -2.092 -24.906 1.00 86.94 106 LYS A CA 1
ATOM 821 C C . LYS A 1 106 ? 33.260 -1.226 -25.254 1.00 86.94 106 LYS A C 1
ATOM 823 O O . LYS A 1 106 ? 32.228 -1.328 -24.604 1.00 86.94 106 LYS A O 1
ATOM 828 N N . PHE A 1 107 ? 33.369 -0.422 -26.310 1.00 84.75 107 PHE A N 1
ATOM 829 C CA . PHE A 1 107 ? 32.307 0.485 -26.748 1.00 84.75 107 PHE A CA 1
ATOM 830 C C . PHE A 1 107 ? 31.173 -0.244 -27.469 1.00 84.75 107 PHE A C 1
ATOM 832 O O . PHE A 1 107 ? 30.015 0.116 -27.285 1.00 84.75 107 PHE A O 1
ATOM 839 N N . ALA A 1 108 ? 31.496 -1.268 -28.267 1.00 86.12 108 ALA A N 1
ATOM 840 C CA . ALA A 1 108 ? 30.495 -2.108 -28.917 1.00 86.12 108 ALA A CA 1
ATOM 841 C C . ALA A 1 108 ? 29.658 -2.854 -27.870 1.00 86.12 108 ALA A C 1
ATOM 843 O O . ALA A 1 108 ? 28.440 -2.735 -27.888 1.00 86.12 108 ALA A O 1
ATOM 844 N N . LYS A 1 109 ? 30.311 -3.515 -26.900 1.00 83.81 109 LYS A N 1
ATOM 845 C CA . LYS A 1 109 ? 29.639 -4.233 -25.805 1.00 83.81 109 LYS A CA 1
ATOM 846 C C . LYS A 1 109 ? 28.823 -3.329 -24.885 1.00 83.81 109 LYS A C 1
ATOM 848 O O . LYS A 1 109 ? 27.759 -3.725 -24.439 1.00 83.81 109 LYS A O 1
ATOM 853 N N . GLY A 1 110 ? 29.303 -2.118 -24.597 1.00 84.88 110 GLY A N 1
ATOM 854 C CA . GLY A 1 110 ? 28.588 -1.180 -23.723 1.00 84.88 110 GLY A CA 1
ATOM 855 C C . GLY A 1 110 ? 27.256 -0.681 -24.293 1.00 84.88 110 GLY A C 1
ATOM 856 O O . GLY A 1 110 ? 26.402 -0.250 -23.530 1.00 84.88 110 GLY A O 1
ATOM 857 N N . LYS A 1 111 ? 27.074 -0.745 -25.618 1.00 84.62 111 LYS A N 1
ATOM 858 C CA . LYS A 1 111 ? 25.840 -0.340 -26.313 1.00 84.62 111 LYS A CA 1
ATOM 859 C C . LYS A 1 111 ? 24.986 -1.522 -26.761 1.00 84.62 111 LYS A C 1
ATOM 861 O O . LYS A 1 111 ? 23.927 -1.318 -27.345 1.00 84.62 111 LYS A O 1
ATOM 866 N N . ASP A 1 112 ? 25.474 -2.738 -26.553 1.00 85.62 112 ASP A N 1
ATOM 867 C CA . ASP A 1 112 ? 24.806 -3.940 -27.012 1.00 85.62 112 ASP A CA 1
ATOM 868 C C . ASP A 1 112 ? 23.899 -4.482 -25.907 1.00 85.62 112 ASP A C 1
ATOM 870 O O . ASP A 1 112 ? 24.363 -4.865 -24.833 1.00 85.62 112 ASP A O 1
ATOM 874 N N . LEU A 1 113 ? 22.595 -4.496 -26.177 1.00 82.12 113 LEU A N 1
ATOM 875 C CA . LEU A 1 113 ? 21.594 -5.061 -25.276 1.00 82.12 113 LEU A CA 1
ATOM 876 C C . LEU A 1 113 ? 21.350 -6.552 -25.548 1.00 82.12 113 LEU A C 1
ATOM 878 O O . LEU A 1 113 ? 20.722 -7.210 -24.727 1.00 82.12 113 LEU A O 1
ATOM 882 N N . SER A 1 114 ? 21.879 -7.108 -26.649 1.00 84.00 114 SER A N 1
ATOM 883 C CA . SER A 1 114 ? 21.656 -8.515 -27.025 1.00 84.00 114 SER A CA 1
ATOM 884 C C . SER A 1 114 ? 22.237 -9.522 -26.027 1.00 84.00 114 SER A C 1
ATOM 886 O O . SER A 1 114 ? 21.761 -10.648 -25.950 1.00 84.00 114 SER A O 1
ATOM 888 N N . SER A 1 115 ? 23.245 -9.129 -25.240 1.00 82.50 115 SER A N 1
ATOM 889 C CA . SER A 1 115 ? 23.870 -9.988 -24.226 1.00 82.50 115 SER A CA 1
ATOM 890 C C . SER A 1 115 ? 23.317 -9.783 -22.811 1.00 82.50 115 SER A C 1
ATOM 892 O O . SER A 1 115 ? 23.920 -1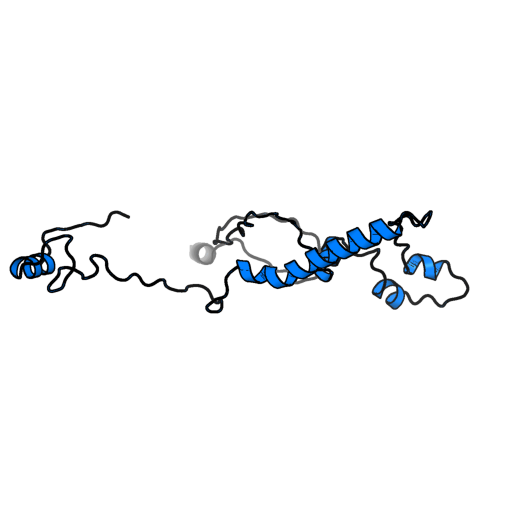0.279 -21.860 1.00 82.50 115 SER A O 1
ATOM 894 N N . ARG A 1 116 ? 22.269 -8.970 -22.632 1.00 88.25 116 ARG A N 1
ATOM 895 C CA . ARG A 1 116 ? 21.680 -8.682 -21.316 1.00 88.25 116 ARG A CA 1
ATOM 896 C C . ARG A 1 116 ? 20.494 -9.593 -21.048 1.00 88.25 116 ARG A C 1
ATOM 898 O O . ARG A 1 116 ? 19.730 -9.911 -21.954 1.00 88.25 116 ARG A O 1
ATOM 905 N N . THR A 1 117 ? 20.350 -9.999 -19.791 1.00 90.38 117 THR A N 1
ATOM 906 C CA . THR A 1 117 ? 19.232 -10.833 -19.351 1.00 90.38 117 THR A CA 1
ATOM 907 C C . THR A 1 117 ? 17.932 -10.043 -19.451 1.00 90.38 117 THR A C 1
ATOM 909 O O . THR A 1 117 ? 17.907 -8.835 -19.216 1.00 90.38 117 THR A O 1
ATOM 912 N N . THR A 1 118 ? 16.831 -10.726 -19.752 1.00 86.50 118 THR A N 1
ATOM 913 C CA . THR A 1 118 ? 15.491 -10.124 -19.763 1.00 86.50 118 THR A CA 1
ATOM 914 C C . THR A 1 118 ? 15.143 -9.478 -18.421 1.00 86.50 118 THR A C 1
ATOM 916 O O . THR A 1 118 ? 14.512 -8.429 -18.398 1.00 86.50 118 THR A O 1
ATOM 919 N N . GLU A 1 119 ? 15.612 -10.044 -17.306 1.00 88.56 119 GLU A N 1
ATOM 920 C CA . GLU A 1 119 ? 15.444 -9.458 -15.973 1.00 88.56 119 GLU A CA 1
ATOM 921 C C . GLU A 1 119 ? 16.138 -8.096 -15.833 1.00 88.56 119 GLU A C 1
ATOM 923 O O . GLU A 1 119 ? 15.499 -7.139 -15.403 1.00 88.56 119 GLU A O 1
ATOM 928 N N . ASP A 1 120 ? 17.398 -7.981 -16.264 1.00 88.31 120 ASP A N 1
ATOM 929 C CA . ASP A 1 120 ? 18.145 -6.715 -16.251 1.00 88.31 120 ASP A CA 1
ATOM 930 C C . ASP A 1 120 ? 17.461 -5.656 -17.126 1.00 88.31 120 ASP A C 1
ATOM 932 O O . ASP A 1 120 ? 17.373 -4.486 -16.749 1.00 88.31 120 ASP A O 1
ATOM 936 N N . LEU A 1 121 ? 16.954 -6.065 -18.293 1.00 87.06 121 LEU A N 1
ATOM 937 C CA . LEU A 1 121 ? 16.215 -5.183 -19.195 1.00 87.06 121 LEU A CA 1
ATOM 938 C C . LEU A 1 121 ? 14.910 -4.704 -18.552 1.00 87.06 121 LEU A C 1
ATOM 940 O O . LEU A 1 121 ? 14.615 -3.512 -18.586 1.00 87.06 121 LEU A O 1
ATOM 944 N N . ASN A 1 122 ? 14.167 -5.600 -17.903 1.00 85.62 122 ASN A N 1
ATOM 945 C CA . ASN A 1 122 ? 12.928 -5.255 -17.211 1.00 85.62 122 ASN A CA 1
ATOM 946 C C . ASN A 1 122 ? 13.169 -4.264 -16.063 1.00 85.62 122 ASN A C 1
ATOM 948 O O . ASN A 1 122 ? 12.368 -3.349 -15.884 1.00 85.62 122 ASN A O 1
ATOM 952 N N . CYS A 1 123 ? 14.288 -4.388 -15.341 1.00 83.62 123 CYS A N 1
ATOM 953 C CA . CYS A 1 123 ? 14.688 -3.431 -14.305 1.00 83.62 123 CYS A CA 1
ATOM 954 C C . CYS A 1 123 ? 14.938 -2.021 -14.865 1.00 83.62 123 CYS A C 1
ATOM 956 O O . CYS A 1 123 ? 14.598 -1.038 -14.213 1.00 83.62 123 CYS A O 1
ATOM 958 N N . ILE A 1 124 ? 15.512 -1.908 -16.067 1.00 85.81 124 ILE A N 1
ATOM 959 C CA . ILE A 1 124 ? 15.768 -0.614 -16.723 1.00 85.81 124 ILE A CA 1
ATOM 960 C C . ILE A 1 124 ? 14.475 -0.031 -17.303 1.00 85.81 124 ILE A C 1
ATOM 962 O O . ILE A 1 124 ? 14.242 1.172 -17.208 1.00 85.81 124 ILE A O 1
ATOM 966 N N . PHE A 1 125 ? 13.637 -0.876 -17.904 1.00 82.44 125 PHE A N 1
ATOM 967 C CA . PHE A 1 125 ? 12.396 -0.459 -18.558 1.00 82.44 125 PHE A CA 1
ATOM 968 C C . PHE A 1 125 ? 11.211 -0.302 -17.596 1.00 82.44 125 PHE A C 1
ATOM 970 O O . PHE A 1 125 ? 10.134 0.100 -18.028 1.00 82.44 125 PHE A O 1
ATOM 977 N N . GLY A 1 126 ? 11.391 -0.609 -16.308 1.00 75.12 126 GLY A N 1
ATOM 978 C CA . GLY A 1 126 ? 10.332 -0.513 -15.302 1.00 75.12 126 GLY A CA 1
ATOM 979 C C . GLY A 1 126 ? 9.185 -1.502 -15.530 1.00 75.12 126 GLY A C 1
ATOM 980 O O . GLY A 1 126 ? 8.075 -1.275 -15.057 1.00 75.12 126 GLY A O 1
ATOM 981 N N . VAL A 1 127 ? 9.432 -2.592 -16.264 1.00 78.06 127 VAL A N 1
ATOM 982 C CA . VAL A 1 127 ? 8.407 -3.588 -16.596 1.00 78.06 127 VAL A CA 1
ATOM 983 C C . VAL A 1 127 ? 8.130 -4.449 -15.366 1.00 78.06 127 VAL A C 1
ATOM 985 O O . VAL A 1 127 ? 9.029 -5.107 -14.835 1.00 78.06 127 VAL A O 1
ATOM 988 N N . ARG A 1 128 ? 6.872 -4.480 -14.912 1.00 71.94 128 ARG A N 1
ATOM 989 C CA . ARG A 1 128 ? 6.460 -5.325 -13.782 1.00 71.94 128 ARG A CA 1
ATOM 990 C C . ARG A 1 128 ? 6.476 -6.801 -14.195 1.00 71.94 128 ARG A C 1
ATOM 992 O O . ARG A 1 128 ? 5.892 -7.163 -15.213 1.00 71.94 128 ARG A O 1
ATOM 999 N N . LYS A 1 129 ? 7.087 -7.676 -13.378 1.00 68.00 129 LYS A N 1
ATOM 1000 C CA . LYS A 1 129 ? 7.088 -9.143 -13.603 1.00 68.00 129 LYS A CA 1
ATOM 1001 C C . LYS A 1 129 ? 5.669 -9.739 -13.634 1.00 68.00 129 LYS A C 1
ATOM 1003 O O . LYS A 1 129 ? 5.474 -10.797 -14.221 1.00 68.00 129 LYS A O 1
ATOM 1008 N N . THR A 1 130 ? 4.682 -9.058 -13.050 1.00 59.31 130 THR A N 1
ATOM 1009 C CA . THR A 1 130 ? 3.270 -9.450 -13.081 1.00 59.31 130 THR A CA 1
ATOM 1010 C C . THR A 1 130 ? 2.399 -8.270 -13.525 1.00 59.31 130 THR A C 1
ATOM 1012 O O . THR A 1 130 ? 2.281 -7.266 -12.819 1.00 59.31 130 THR A O 1
ATOM 1015 N N . LYS A 1 131 ? 1.735 -8.392 -14.685 1.00 56.06 131 LYS A N 1
ATOM 1016 C CA . LYS A 1 131 ? 0.529 -7.604 -14.996 1.00 56.06 131 LYS A CA 1
ATOM 1017 C C . LYS A 1 131 ? -0.615 -8.162 -14.145 1.00 56.06 131 LYS A C 1
ATOM 1019 O O . LYS A 1 131 ? -1.470 -8.888 -14.640 1.00 56.06 131 LYS A O 1
ATOM 1024 N N . SER A 1 132 ? -0.580 -7.917 -12.841 1.00 42.56 132 SER A N 1
ATOM 1025 C CA . SER A 1 132 ? -1.687 -8.287 -11.967 1.00 42.56 132 SER A CA 1
ATOM 1026 C C . SER A 1 132 ? -2.822 -7.307 -12.245 1.00 42.56 132 SER A C 1
ATOM 1028 O O . SER A 1 132 ? -2.796 -6.181 -11.757 1.00 42.56 132 SER A O 1
ATOM 1030 N N . GLY A 1 133 ? -3.784 -7.706 -13.080 1.00 42.25 133 GLY A N 1
ATOM 1031 C CA . GLY A 1 133 ? -5.105 -7.085 -13.047 1.00 42.25 133 GLY A CA 1
ATOM 1032 C C . GLY A 1 133 ? -5.653 -7.198 -11.628 1.00 42.25 133 GLY A C 1
ATOM 1033 O O . GLY A 1 133 ? -5.448 -8.241 -11.008 1.00 42.25 133 GLY A O 1
ATOM 1034 N N . ASP A 1 134 ? -6.254 -6.113 -11.130 1.00 44.06 134 ASP A N 1
ATOM 1035 C CA . ASP A 1 134 ? -7.000 -5.978 -9.870 1.00 44.06 134 ASP A CA 1
ATOM 1036 C C . ASP A 1 134 ? -6.998 -7.222 -8.977 1.00 44.06 134 ASP A C 1
ATOM 1038 O O . ASP A 1 134 ? -7.991 -7.929 -8.896 1.00 44.06 134 ASP A O 1
ATOM 1042 N N . ASN A 1 135 ? -5.868 -7.517 -8.338 1.00 40.38 135 ASN A N 1
ATOM 1043 C CA . ASN A 1 135 ? -5.751 -8.348 -7.147 1.00 40.38 135 ASN A CA 1
ATOM 1044 C C . ASN A 1 135 ? -4.326 -8.182 -6.624 1.00 40.38 135 ASN A C 1
ATOM 1046 O O . ASN A 1 135 ? -3.341 -8.619 -7.219 1.00 40.38 135 ASN A O 1
ATOM 1050 N N . THR A 1 136 ? -4.275 -7.470 -5.508 1.00 37.72 136 THR A N 1
ATOM 1051 C CA . THR A 1 136 ? -3.259 -7.464 -4.462 1.00 37.72 136 THR A CA 1
ATOM 1052 C C . THR A 1 136 ? -2.116 -8.468 -4.668 1.00 37.72 136 THR A C 1
ATOM 1054 O O . THR A 1 136 ? -2.324 -9.671 -4.492 1.00 37.72 136 THR A O 1
ATOM 1057 N N . PRO A 1 137 ? -0.871 -8.019 -4.908 1.00 38.75 137 PRO A N 1
ATOM 1058 C CA . PRO A 1 137 ? 0.260 -8.819 -4.496 1.00 38.75 137 PRO A CA 1
ATOM 1059 C C . PRO A 1 137 ? 0.292 -8.748 -2.971 1.00 38.75 137 PRO A C 1
ATOM 1061 O O . PRO A 1 137 ? 0.604 -7.718 -2.371 1.00 38.75 137 PRO A O 1
ATOM 1064 N N . GLN A 1 138 ? -0.078 -9.853 -2.334 1.00 35.62 138 GLN A N 1
ATOM 1065 C CA . GLN A 1 138 ? 0.374 -10.140 -0.987 1.00 35.62 138 GLN A CA 1
ATOM 1066 C C . GLN A 1 138 ? 1.904 -10.125 -1.057 1.00 35.62 138 GLN A C 1
ATOM 1068 O O . GLN A 1 138 ? 2.527 -11.065 -1.550 1.00 35.62 138 GLN A O 1
ATOM 1073 N N . CYS A 1 139 ? 2.515 -9.013 -0.642 1.00 29.88 139 CYS A N 1
ATOM 1074 C CA . CYS A 1 139 ? 3.923 -9.021 -0.300 1.00 29.88 139 CYS A CA 1
ATOM 1075 C C . CYS A 1 139 ? 4.059 -10.077 0.786 1.00 29.88 139 CYS A C 1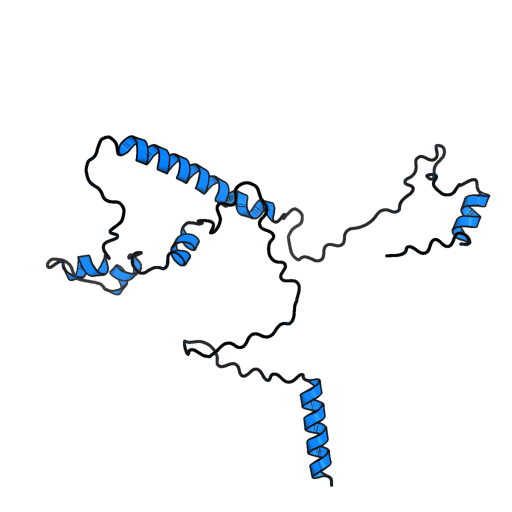
ATOM 1077 O O . CYS A 1 139 ? 3.475 -9.938 1.862 1.00 29.88 139 CYS A O 1
ATOM 1079 N N . ILE A 1 140 ? 4.776 -11.145 0.452 1.00 34.84 140 ILE A N 1
ATOM 1080 C CA . ILE A 1 140 ? 5.318 -12.090 1.412 1.00 34.84 140 ILE A CA 1
ATOM 1081 C C . ILE A 1 140 ? 5.935 -11.230 2.508 1.00 34.84 140 ILE A C 1
ATOM 1083 O O . ILE A 1 140 ? 6.890 -10.487 2.282 1.00 34.84 140 ILE A O 1
ATOM 1087 N N . SER A 1 141 ? 5.288 -11.245 3.663 1.00 37.00 141 SER A N 1
ATOM 1088 C CA . SER A 1 141 ? 5.846 -10.719 4.882 1.00 37.00 141 SER A CA 1
ATOM 1089 C C . SER A 1 141 ? 7.146 -11.476 5.110 1.00 37.00 141 SER A C 1
ATOM 1091 O O . SER A 1 141 ? 7.120 -12.664 5.429 1.00 37.00 141 SER A O 1
ATOM 1093 N N . GLU A 1 142 ? 8.277 -10.790 4.980 1.00 41.38 142 GLU A N 1
ATOM 1094 C CA . GLU A 1 142 ? 9.456 -11.113 5.778 1.00 41.38 142 GLU A CA 1
ATOM 1095 C C . GLU A 1 142 ? 9.111 -10.781 7.240 1.00 41.38 142 GLU A C 1
ATOM 1097 O O . GLU A 1 142 ? 9.577 -9.811 7.832 1.00 41.38 142 GLU A O 1
ATOM 1102 N N . GLU A 1 143 ? 8.202 -11.570 7.813 1.00 34.56 143 GLU A N 1
ATOM 1103 C CA . GLU A 1 143 ? 8.241 -11.855 9.232 1.00 34.56 143 GLU A CA 1
ATOM 1104 C C . GLU A 1 143 ? 9.367 -12.863 9.420 1.00 34.56 143 GLU A C 1
ATOM 1106 O O . GLU A 1 143 ? 9.440 -13.874 8.722 1.00 34.56 143 GLU A O 1
ATOM 1111 N N . ASN A 1 144 ? 10.271 -12.535 10.339 1.00 45.66 144 ASN A N 1
ATOM 1112 C CA . ASN A 1 144 ? 11.349 -13.393 10.802 1.00 45.66 144 ASN A CA 1
ATOM 1113 C C . ASN A 1 144 ? 10.872 -14.846 10.971 1.00 45.66 144 ASN A C 1
ATOM 1115 O O . ASN A 1 144 ? 10.232 -15.174 11.968 1.00 45.66 144 ASN A O 1
ATOM 1119 N N . SER A 1 145 ? 11.227 -15.716 10.028 1.00 39.34 145 SER A N 1
ATOM 1120 C CA . SER A 1 145 ? 11.209 -17.158 10.231 1.00 39.34 145 SER A CA 1
ATOM 1121 C C . SER A 1 145 ? 12.605 -17.673 9.951 1.00 39.34 145 SER A C 1
ATOM 1123 O O . SER A 1 145 ? 13.058 -17.749 8.811 1.00 39.34 145 SER A O 1
ATOM 1125 N N . ASP A 1 146 ? 13.270 -17.999 11.045 1.00 39.47 146 ASP A N 1
ATOM 1126 C CA . ASP A 1 146 ? 14.432 -18.864 11.105 1.00 39.47 146 ASP A CA 1
ATOM 1127 C C . ASP A 1 146 ? 14.118 -20.155 10.322 1.00 39.47 146 ASP A C 1
ATOM 1129 O O . ASP A 1 146 ? 13.172 -20.874 10.652 1.00 39.47 146 ASP A O 1
ATOM 1133 N N . CYS A 1 147 ? 14.819 -20.396 9.215 1.00 31.50 147 CYS A N 1
ATOM 1134 C CA . CYS A 1 147 ? 14.757 -21.651 8.469 1.00 31.50 147 CYS A CA 1
ATOM 1135 C C . CYS A 1 147 ? 15.992 -21.761 7.572 1.00 31.50 147 CYS A C 1
ATOM 1137 O O . CYS A 1 147 ? 16.196 -20.984 6.635 1.00 31.50 147 CYS A O 1
ATOM 1139 N N . GLU A 1 148 ? 16.839 -22.725 7.914 1.00 41.00 148 GLU A N 1
ATOM 1140 C CA . GLU A 1 148 ? 18.067 -23.064 7.218 1.00 41.00 148 GLU A CA 1
ATOM 1141 C C . GLU A 1 148 ? 17.830 -23.431 5.748 1.00 41.00 148 GLU A C 1
ATOM 1143 O O . GLU A 1 148 ? 16.926 -24.190 5.405 1.00 41.00 148 GLU A O 1
ATOM 1148 N N . SER A 1 149 ? 18.714 -22.962 4.869 1.00 35.47 149 SER A N 1
ATOM 1149 C CA . SER A 1 149 ? 18.904 -23.576 3.555 1.00 35.47 149 SER A CA 1
ATOM 1150 C C . SER A 1 149 ? 20.391 -23.680 3.241 1.00 35.47 149 SER A C 1
ATOM 1152 O O . SER A 1 149 ? 21.113 -22.685 3.148 1.00 35.47 149 SER A O 1
ATOM 1154 N N . GLN A 1 150 ? 20.833 -24.927 3.095 1.00 40.97 150 GLN A N 1
ATOM 1155 C CA . GLN A 1 150 ? 22.111 -25.309 2.515 1.00 40.97 150 GLN A CA 1
ATOM 1156 C C . GLN A 1 150 ? 22.234 -24.681 1.119 1.00 40.97 150 GLN A C 1
ATOM 1158 O O . GLN A 1 150 ? 21.335 -24.827 0.291 1.00 40.97 150 GLN A O 1
ATOM 1163 N N . ARG A 1 151 ? 23.339 -23.979 0.853 1.00 43.00 151 ARG A N 1
ATOM 1164 C CA . ARG A 1 151 ? 23.723 -23.569 -0.502 1.00 43.00 151 ARG A CA 1
ATOM 1165 C C . ARG A 1 151 ? 25.130 -24.060 -0.782 1.00 43.00 151 ARG A C 1
ATOM 1167 O O . ARG A 1 151 ? 26.064 -23.750 -0.043 1.00 43.00 151 ARG A O 1
ATOM 1174 N N . GLU A 1 152 ? 25.241 -24.854 -1.835 1.00 41.09 152 GLU A N 1
ATOM 1175 C CA . GLU A 1 152 ? 26.506 -25.293 -2.400 1.00 41.09 152 GLU A CA 1
ATOM 1176 C C . GLU A 1 152 ? 27.256 -24.092 -2.990 1.00 41.09 152 GLU A C 1
ATOM 1178 O O . GLU A 1 152 ? 26.666 -23.159 -3.537 1.00 41.09 152 GLU A O 1
ATOM 1183 N N . ASN A 1 153 ? 28.572 -24.104 -2.787 1.00 44.53 153 ASN A N 1
ATOM 1184 C CA . ASN A 1 153 ? 29.498 -23.063 -3.204 1.00 44.53 153 ASN A CA 1
ATOM 1185 C C . ASN A 1 153 ? 29.690 -23.095 -4.722 1.00 44.53 153 ASN A C 1
ATOM 1187 O O . ASN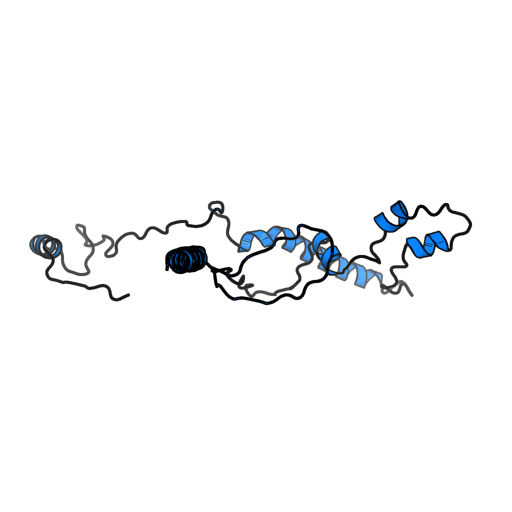 A 1 153 ? 30.159 -24.105 -5.238 1.00 44.53 153 ASN A O 1
ATOM 1191 N N . GLU A 1 154 ? 29.513 -21.955 -5.389 1.00 44.66 154 GLU A N 1
ATOM 1192 C CA . GLU A 1 154 ? 30.302 -21.639 -6.579 1.00 44.66 154 GLU A CA 1
ATOM 1193 C C . GLU A 1 154 ? 30.994 -20.282 -6.412 1.00 44.66 154 GLU A C 1
ATOM 1195 O O . GLU A 1 154 ? 30.417 -19.280 -5.989 1.00 44.66 154 GLU A O 1
ATOM 1200 N N . ASP A 1 155 ? 32.296 -20.327 -6.670 1.00 61.97 155 ASP A N 1
ATOM 1201 C CA . ASP A 1 155 ? 33.297 -19.296 -6.457 1.00 61.97 155 ASP A CA 1
ATOM 1202 C C . ASP A 1 155 ? 33.169 -18.182 -7.503 1.00 61.97 155 ASP A C 1
ATOM 1204 O O . ASP A 1 155 ? 33.572 -18.336 -8.655 1.00 61.97 155 ASP A O 1
ATOM 1208 N N . SER A 1 156 ? 32.636 -17.028 -7.100 1.00 53.34 156 SER A N 1
ATOM 1209 C CA . SER A 1 156 ? 32.880 -15.783 -7.826 1.00 53.34 156 SER A CA 1
ATOM 1210 C C . SER A 1 156 ? 32.799 -14.565 -6.908 1.00 53.34 156 SER A C 1
ATOM 1212 O O . SER A 1 156 ? 31.730 -14.016 -6.658 1.00 53.34 156 SER A O 1
ATOM 1214 N N . GLY A 1 157 ? 33.969 -14.119 -6.448 1.00 53.06 157 GLY A N 1
ATOM 1215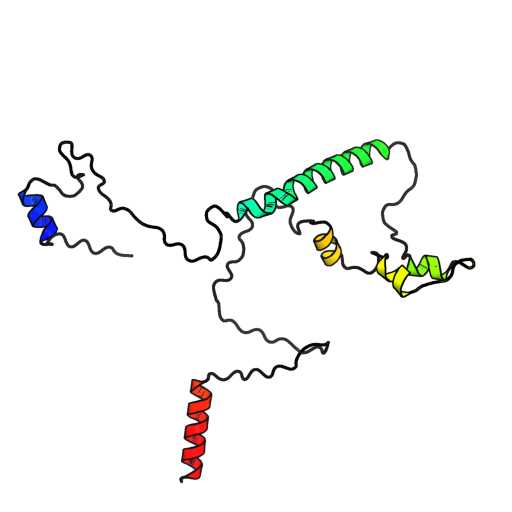 C CA . GLY A 1 157 ? 34.253 -12.709 -6.176 1.00 53.06 157 GLY A CA 1
ATOM 1216 C C . GLY A 1 157 ? 33.449 -12.032 -5.064 1.00 53.06 157 GLY A C 1
ATOM 1217 O O . GLY A 1 157 ? 32.655 -11.139 -5.340 1.00 53.06 157 GLY A O 1
ATOM 1218 N N . GLY A 1 158 ? 33.752 -12.345 -3.802 1.00 55.38 158 GLY A N 1
ATOM 1219 C CA . GLY A 1 158 ? 33.387 -11.475 -2.680 1.00 55.38 158 GLY A CA 1
ATOM 1220 C C . GLY A 1 158 ? 33.393 -12.173 -1.324 1.00 55.38 158 GLY A C 1
ATOM 1221 O O . GLY A 1 158 ? 32.471 -12.912 -1.025 1.00 55.38 158 GLY A O 1
ATOM 1222 N N . LEU A 1 159 ? 34.422 -11.887 -0.514 1.00 49.12 159 LEU A N 1
ATOM 1223 C CA . LEU A 1 159 ? 34.541 -12.153 0.933 1.00 49.12 159 LEU A CA 1
ATOM 1224 C C . LEU A 1 159 ? 34.200 -13.586 1.397 1.00 49.12 159 LEU A C 1
ATOM 1226 O O . LEU A 1 159 ? 33.052 -13.955 1.620 1.00 49.12 159 LEU A O 1
ATOM 1230 N N . LYS A 1 160 ? 35.245 -14.378 1.667 1.00 61.38 160 LYS A N 1
ATOM 1231 C CA . LYS A 1 160 ? 35.131 -15.705 2.285 1.00 61.38 160 LYS A CA 1
ATOM 1232 C C . LYS A 1 160 ? 34.764 -15.558 3.769 1.00 61.38 160 LYS A C 1
ATOM 1234 O O . LYS A 1 160 ? 35.642 -15.435 4.620 1.00 61.38 160 LYS A O 1
ATOM 1239 N N . THR A 1 161 ? 33.474 -15.530 4.087 1.00 59.06 161 THR A N 1
ATOM 1240 C CA . THR A 1 161 ? 32.996 -15.483 5.475 1.00 59.06 161 THR A CA 1
ATOM 1241 C C . THR A 1 161 ? 32.793 -16.898 6.006 1.00 59.06 161 THR A C 1
ATOM 1243 O O . THR A 1 161 ? 31.950 -17.642 5.516 1.00 59.06 161 THR A O 1
ATOM 1246 N N . ILE A 1 162 ? 33.557 -17.274 7.033 1.00 69.25 162 ILE A N 1
ATOM 1247 C CA . ILE A 1 162 ? 33.319 -18.498 7.803 1.00 69.25 162 ILE A CA 1
ATOM 1248 C C . ILE A 1 162 ? 32.269 -18.151 8.858 1.00 69.25 162 ILE A C 1
ATOM 1250 O O . ILE A 1 162 ? 32.552 -17.387 9.780 1.00 69.25 162 ILE A O 1
ATOM 1254 N N . ARG A 1 163 ? 31.052 -18.680 8.721 1.00 66.75 163 ARG A N 1
ATOM 1255 C CA . ARG A 1 163 ? 30.027 -18.594 9.765 1.00 66.75 163 ARG A CA 1
ATOM 1256 C C . ARG A 1 163 ? 30.023 -19.920 10.517 1.00 66.75 163 ARG A C 1
ATOM 1258 O O . ARG A 1 163 ? 29.719 -20.950 9.928 1.00 66.75 163 ARG A O 1
ATOM 1265 N N . SER A 1 164 ? 30.405 -19.911 11.791 1.00 72.62 164 SER A N 1
ATOM 1266 C CA . SER A 1 164 ? 30.162 -21.057 12.668 1.00 72.62 164 SER A CA 1
ATOM 1267 C C . SER A 1 164 ? 28.655 -21.185 12.907 1.00 72.62 164 SER A C 1
ATOM 1269 O O . SER A 1 164 ? 28.001 -20.180 13.186 1.00 72.62 164 SER A O 1
ATOM 1271 N N . SER A 1 165 ? 28.119 -22.399 12.781 1.00 73.81 165 SER A N 1
ATOM 1272 C CA . SER A 1 165 ? 26.721 -22.753 13.085 1.00 73.81 165 SER A CA 1
ATOM 1273 C C . SER A 1 165 ? 26.382 -22.637 14.570 1.00 73.81 165 SER A C 1
ATOM 1275 O O . SER A 1 165 ? 25.216 -22.532 14.935 1.00 73.81 165 SER A O 1
ATOM 1277 N N . ASP A 1 166 ? 27.401 -22.666 15.424 1.00 76.75 166 ASP A N 1
ATOM 1278 C CA . ASP A 1 166 ? 27.210 -22.826 16.858 1.00 76.75 166 ASP A CA 1
ATOM 1279 C C . ASP A 1 166 ? 26.789 -21.501 17.506 1.00 76.75 166 ASP A C 1
ATOM 1281 O O . ASP A 1 166 ? 27.396 -20.444 17.286 1.00 76.75 166 ASP A O 1
ATOM 1285 N N . SER A 1 167 ? 25.763 -21.569 18.358 1.00 85.69 167 SER A N 1
ATOM 1286 C CA . SER A 1 167 ? 25.367 -20.451 19.215 1.00 85.69 167 SER A CA 1
ATOM 1287 C C . SER A 1 167 ? 26.517 -20.065 20.154 1.00 85.69 167 SER A C 1
ATOM 1289 O O . SER A 1 167 ? 27.284 -20.906 20.629 1.00 85.69 167 SER A O 1
ATOM 1291 N N . VAL A 1 168 ? 26.598 -18.779 20.506 1.00 82.44 168 VAL A N 1
ATOM 1292 C CA . VAL A 1 168 ? 27.573 -18.246 21.474 1.00 82.44 168 VAL A CA 1
ATOM 1293 C C . VAL A 1 168 ? 27.555 -19.044 22.787 1.00 82.44 168 VAL A C 1
ATOM 1295 O O . VAL A 1 168 ? 28.605 -19.296 23.375 1.00 82.44 168 VAL A O 1
ATOM 1298 N N . GLN A 1 169 ? 26.377 -19.491 23.232 1.00 85.81 169 GLN A N 1
ATOM 1299 C CA . GLN A 1 169 ? 26.222 -20.278 24.462 1.00 85.81 169 GLN A CA 1
ATOM 1300 C C . GLN A 1 169 ? 26.884 -21.660 24.357 1.00 85.81 169 GLN A C 1
ATOM 1302 O O . GLN A 1 169 ? 27.531 -22.115 25.302 1.00 85.81 169 GLN A O 1
ATOM 1307 N N . GLU A 1 170 ? 26.771 -22.303 23.197 1.00 89.44 170 GLU A N 1
ATOM 1308 C CA . GLU A 1 170 ? 27.336 -23.625 22.930 1.00 89.44 170 GLU A CA 1
ATOM 1309 C C . GLU A 1 170 ? 28.866 -23.573 22.851 1.00 89.44 170 GLU A C 1
ATOM 1311 O O . GLU A 1 170 ? 29.560 -24.419 23.426 1.00 89.44 170 GLU A O 1
ATOM 1316 N N . TYR A 1 171 ? 29.407 -22.500 22.264 1.00 87.12 171 TYR A N 1
ATOM 1317 C CA . TYR A 1 171 ? 30.843 -22.226 22.265 1.00 87.12 171 TYR A CA 1
ATOM 1318 C C . TYR A 1 171 ? 31.412 -22.115 23.688 1.00 87.12 171 TYR A C 1
ATOM 1320 O O . TYR A 1 171 ? 32.421 -22.755 24.004 1.00 87.12 171 TYR A O 1
ATOM 1328 N N . PHE A 1 172 ? 30.766 -21.346 24.573 1.00 90.50 172 PHE A N 1
ATOM 1329 C CA . PHE A 1 172 ? 31.230 -21.207 25.956 1.00 90.50 172 PHE A CA 1
ATOM 1330 C C . PHE A 1 172 ? 31.104 -22.513 26.744 1.00 90.50 172 PHE A C 1
ATOM 1332 O O . PHE A 1 172 ? 32.030 -22.859 27.478 1.00 90.50 172 PHE A O 1
ATOM 1339 N N . ALA A 1 173 ? 30.030 -23.282 26.552 1.00 90.31 173 ALA A N 1
ATOM 1340 C CA . ALA A 1 173 ? 29.871 -24.586 27.194 1.00 90.31 173 ALA A CA 1
ATOM 1341 C C . ALA A 1 173 ? 30.986 -25.564 26.782 1.00 90.31 173 ALA A C 1
ATOM 1343 O O . ALA A 1 173 ? 31.648 -26.158 27.640 1.00 90.31 173 ALA A O 1
ATOM 1344 N N . LYS A 1 174 ? 31.265 -25.671 25.476 1.00 88.62 174 LYS A N 1
ATOM 1345 C CA . LYS A 1 174 ? 32.349 -26.509 24.941 1.00 88.62 174 LYS A CA 1
ATOM 1346 C C . LYS A 1 174 ? 33.714 -26.070 25.466 1.00 88.62 174 LYS A C 1
ATOM 1348 O O . LYS A 1 174 ? 34.530 -26.910 25.847 1.00 88.62 174 LYS A O 1
ATOM 1353 N N . LYS A 1 175 ? 33.956 -24.758 25.535 1.00 89.94 175 LYS A N 1
ATOM 1354 C CA . LYS A 1 175 ? 35.217 -24.198 26.034 1.00 89.94 175 LYS A CA 1
ATOM 1355 C C . LYS A 1 175 ? 35.420 -24.458 27.529 1.00 89.94 175 LYS A C 1
ATOM 1357 O O . LYS A 1 175 ? 36.510 -24.863 27.922 1.00 89.94 175 LYS A O 1
ATOM 1362 N N . MET A 1 176 ? 34.379 -24.310 28.347 1.00 90.56 176 MET A N 1
ATOM 1363 C CA . MET A 1 176 ? 34.433 -24.618 29.783 1.00 90.56 176 MET A CA 1
ATOM 1364 C C . MET A 1 176 ? 34.649 -26.115 30.040 1.00 90.56 176 MET A C 1
ATOM 1366 O O . MET A 1 176 ? 35.432 -26.485 30.913 1.00 90.56 176 MET A O 1
ATOM 1370 N N . ALA A 1 177 ? 34.023 -26.986 29.243 1.00 89.38 177 ALA A N 1
ATOM 1371 C CA . ALA A 1 177 ? 34.238 -28.429 29.330 1.00 89.38 177 ALA A CA 1
ATOM 1372 C C . ALA A 1 177 ? 35.672 -28.835 28.945 1.00 89.38 177 ALA A C 1
ATOM 1374 O O . ALA A 1 177 ? 36.259 -29.696 29.597 1.00 89.38 177 ALA A O 1
ATOM 1375 N N . ALA A 1 178 ? 36.253 -28.204 27.919 1.00 89.25 178 ALA A N 1
ATOM 1376 C CA . ALA A 1 178 ? 37.641 -28.442 27.524 1.00 89.25 178 ALA A CA 1
ATOM 1377 C C . ALA A 1 178 ? 38.632 -28.020 28.620 1.00 89.25 178 ALA A C 1
ATOM 1379 O O . ALA A 1 178 ? 39.552 -28.770 28.922 1.00 89.25 178 ALA A O 1
ATOM 1380 N N . LEU A 1 179 ? 38.411 -26.869 29.262 1.00 83.88 179 LEU A N 1
ATOM 1381 C CA . LEU A 1 179 ? 39.228 -26.422 30.396 1.00 83.88 179 LEU A CA 1
ATOM 1382 C C . LEU A 1 179 ? 39.136 -27.384 31.584 1.00 83.88 179 LEU A C 1
ATOM 1384 O O . LEU A 1 179 ? 40.145 -27.685 32.216 1.00 83.88 179 LEU A O 1
ATOM 1388 N N . LYS A 1 180 ? 37.942 -27.922 31.849 1.00 83.50 180 LYS A N 1
ATOM 1389 C CA . LYS A 1 180 ? 37.745 -28.903 32.917 1.00 83.50 180 LYS A CA 1
ATOM 1390 C C . LYS A 1 180 ? 38.506 -30.208 32.650 1.00 83.50 180 LYS A C 1
ATOM 1392 O O . LYS A 1 180 ? 39.175 -30.690 33.546 1.00 83.50 180 LYS A O 1
ATOM 1397 N N . LYS A 1 181 ? 38.502 -30.706 31.406 1.00 80.88 181 LYS A N 1
ATOM 1398 C CA . LYS A 1 181 ? 39.277 -31.897 30.991 1.00 80.88 181 LYS A CA 1
ATOM 1399 C C . LYS A 1 181 ? 40.798 -31.722 31.036 1.00 80.88 181 LYS A C 1
ATOM 1401 O O . LYS A 1 181 ? 41.506 -32.711 30.951 1.00 80.88 181 LYS A O 1
ATOM 1406 N N . ILE A 1 182 ? 41.291 -30.486 31.071 1.00 80.31 182 ILE A N 1
ATOM 1407 C CA . ILE A 1 182 ? 42.723 -30.182 31.231 1.00 80.31 182 ILE A CA 1
ATOM 1408 C C . ILE A 1 182 ? 43.107 -30.152 32.720 1.00 80.31 182 ILE A C 1
ATOM 1410 O O . ILE A 1 182 ? 44.284 -30.222 33.056 1.00 80.31 182 ILE A O 1
ATOM 1414 N N . THR A 1 183 ? 42.116 -30.001 33.602 1.00 69.12 183 THR A N 1
ATOM 1415 C CA . THR A 1 183 ? 42.314 -29.854 35.050 1.00 69.12 183 THR A CA 1
ATOM 1416 C C . THR A 1 183 ? 42.167 -31.187 35.804 1.00 69.12 183 THR A C 1
ATOM 1418 O O . THR A 1 183 ? 42.589 -31.259 36.955 1.00 69.12 183 THR A O 1
ATOM 1421 N N . ASP A 1 184 ? 41.615 -32.220 35.158 1.00 53.19 184 ASP A N 1
ATOM 1422 C CA . ASP A 1 184 ? 41.630 -33.625 35.603 1.00 53.19 184 ASP A CA 1
ATOM 1423 C C . ASP A 1 184 ? 42.785 -34.383 34.922 1.00 53.19 184 ASP A C 1
ATOM 1425 O O . ASP A 1 184 ? 43.428 -35.220 35.596 1.00 53.19 184 ASP A O 1
#

Radius of gyration: 34.06 Å; chains: 1; bounding box: 71×48×89 Å

InterPro domains:
  IPR000467 G-patch domain [PF01585] (8-50)
  IPR000467 G-patch domain [PS50174] (7-53)
  IPR000467 G-patch domain [SM00443] (5-51)
  IPR050656 PIN2/TERF1-interacting telomerase inhibitor [PTHR23149] (6-180)

Foldseek 3Di:
DDDPPDCPDPVNVVCVVVPDDQPFADDPVSPHDNDDDDDDDDPDPDDVPDDPVVVCPVVVVVVVVVVVVVVVVVVVVVPDPDDDPDCLPQLQVVQVPDPPDDRDPVVSVVPGCPPPDPVVVCVVSVPDPDPDDPDDDPPPPPPDDDDDDDDDDDDDDDDDDDDDPDDPVRVVVVVVVVVVVVVD